Protein AF-A0A3L7WEG3-F1 (afdb_monomer_lite)

Foldseek 3Di:
DDPDDQDDPVRLQLVQQVVLLVLLVVQLVPPPDPVSVPDDRGDSNRRLVVLQVCLVDDHDPNLVSCQVVVVLCSDSLVSCLDPSNVVSDDQSSNQSSQVSNVHHRPDDVPVCPLVNLQVVQLVLLVVLQVCCCPVVVDHLPQLPVLCVPPGLLVSLVVCLVPVCSRPCLLVVCQVPVLVSQSLSSCLDPSNVVSDDPVSNVSSVVSRHD

Structure (mmCIF, N/CA/C/O backbone):
data_AF-A0A3L7WEG3-F1
#
_entry.id   AF-A0A3L7WEG3-F1
#
loop_
_atom_site.group_PDB
_atom_site.id
_atom_site.type_symbol
_atom_site.label_atom_id
_atom_site.label_alt_id
_atom_site.label_comp_id
_atom_site.label_asym_id
_atom_site.label_entity_id
_atom_site.label_seq_id
_atom_site.pdbx_PDB_ins_code
_atom_site.Cartn_x
_atom_site.Cartn_y
_atom_site.Cartn_z
_atom_site.occupancy
_atom_site.B_iso_or_equiv
_atom_site.auth_seq_id
_atom_site.auth_comp_id
_atom_site.auth_asym_id
_atom_site.auth_atom_id
_atom_site.pdbx_PDB_model_num
ATOM 1 N N . MET A 1 1 ? 34.552 -16.353 6.421 1.00 35.38 1 MET A N 1
ATOM 2 C CA . MET A 1 1 ? 33.231 -16.207 5.775 1.00 35.38 1 MET A CA 1
ATOM 3 C C . MET A 1 1 ? 32.858 -14.737 5.863 1.00 35.38 1 MET A C 1
ATOM 5 O O . MET A 1 1 ? 32.527 -14.263 6.939 1.00 35.38 1 MET A O 1
ATOM 9 N N . THR A 1 2 ? 33.097 -13.984 4.792 1.00 39.06 2 THR A N 1
ATOM 10 C CA . THR A 1 2 ? 32.951 -12.523 4.753 1.00 39.06 2 THR A CA 1
ATOM 11 C C . THR A 1 2 ? 31.476 -12.144 4.790 1.00 39.06 2 THR A C 1
ATOM 13 O O . THR A 1 2 ? 30.764 -12.297 3.802 1.00 39.06 2 THR A O 1
ATOM 16 N N . SER A 1 3 ? 31.030 -11.671 5.953 1.00 41.38 3 SER A N 1
ATOM 17 C CA . SER A 1 3 ? 29.768 -10.956 6.110 1.00 41.38 3 SER A CA 1
ATOM 18 C C . SER A 1 3 ? 29.895 -9.637 5.346 1.00 41.38 3 SER A C 1
ATOM 20 O O . SER A 1 3 ? 30.558 -8.710 5.810 1.00 41.38 3 SER A O 1
ATOM 22 N N . SER A 1 4 ? 29.375 -9.589 4.117 1.00 47.94 4 SER A N 1
ATOM 23 C CA . SER A 1 4 ? 29.332 -8.356 3.330 1.00 47.94 4 SER A CA 1
ATOM 24 C C . SER A 1 4 ? 28.349 -7.415 4.016 1.00 47.94 4 SER A C 1
ATOM 26 O O . SER A 1 4 ? 27.147 -7.679 4.030 1.00 47.94 4 SER A O 1
ATOM 28 N N . ALA A 1 5 ? 28.864 -6.340 4.614 1.00 59.44 5 ALA A N 1
ATOM 29 C CA . ALA A 1 5 ? 28.031 -5.244 5.085 1.00 59.44 5 ALA A CA 1
ATOM 30 C C . ALA A 1 5 ? 27.121 -4.764 3.934 1.00 59.44 5 ALA A C 1
ATOM 32 O O . ALA A 1 5 ? 27.549 -4.787 2.772 1.00 59.44 5 ALA A O 1
ATOM 33 N N . PRO A 1 6 ? 25.869 -4.364 4.214 1.00 67.12 6 PRO A N 1
ATOM 34 C CA . PRO A 1 6 ? 25.005 -3.804 3.186 1.00 67.12 6 PRO A CA 1
ATOM 35 C C . PRO A 1 6 ? 25.679 -2.564 2.585 1.00 67.12 6 PRO A C 1
ATOM 37 O O . PRO A 1 6 ? 26.071 -1.665 3.325 1.00 67.12 6 PRO A O 1
ATOM 40 N N . LEU A 1 7 ? 25.825 -2.544 1.255 1.00 77.12 7 LEU A N 1
ATOM 41 C CA . LEU A 1 7 ? 26.392 -1.409 0.520 1.00 77.12 7 LEU A CA 1
ATOM 42 C C . LEU A 1 7 ? 25.637 -0.122 0.871 1.00 77.12 7 LEU A C 1
ATOM 44 O O . LEU A 1 7 ? 24.408 -0.135 1.019 1.00 77.12 7 LEU A O 1
ATOM 48 N N . SER A 1 8 ? 26.367 0.986 0.979 1.00 88.12 8 SER A N 1
ATOM 49 C CA . SER A 1 8 ? 25.764 2.303 1.172 1.00 88.12 8 SER A CA 1
ATOM 50 C C . SER A 1 8 ? 24.909 2.704 -0.039 1.00 88.12 8 SER A C 1
ATOM 52 O O . SER A 1 8 ? 25.082 2.194 -1.149 1.00 88.12 8 SER A O 1
ATOM 54 N N . ILE A 1 9 ? 23.969 3.635 0.160 1.00 87.44 9 ILE A N 1
ATOM 55 C CA . ILE A 1 9 ? 23.113 4.148 -0.925 1.00 87.44 9 ILE A CA 1
ATOM 56 C C . ILE A 1 9 ? 23.946 4.815 -2.031 1.00 87.44 9 ILE A C 1
ATOM 58 O O . ILE A 1 9 ? 23.603 4.697 -3.207 1.00 87.44 9 ILE A O 1
ATOM 62 N N . GLU A 1 10 ? 25.053 5.466 -1.676 1.00 89.62 10 GLU A N 1
ATOM 63 C CA . GLU A 1 10 ? 25.971 6.106 -2.622 1.00 89.62 10 GLU A CA 1
ATOM 64 C C . GLU A 1 10 ? 26.700 5.070 -3.492 1.00 89.62 10 GLU A C 1
ATOM 66 O O . GLU A 1 10 ? 26.642 5.138 -4.721 1.00 89.62 10 GLU A O 1
ATOM 71 N N . GLU A 1 11 ? 27.281 4.035 -2.878 1.00 90.94 11 GLU A N 1
ATOM 72 C CA . GLU A 1 11 ? 27.927 2.931 -3.605 1.00 90.94 11 GLU A CA 1
ATOM 73 C C . GLU A 1 11 ? 26.932 2.173 -4.490 1.00 90.94 11 GLU A C 1
ATOM 75 O O . GLU A 1 11 ? 27.253 1.773 -5.613 1.00 90.94 11 GLU A O 1
ATOM 80 N N . LEU A 1 12 ? 25.703 1.985 -4.003 1.00 92.12 12 LEU A N 1
ATOM 81 C CA . LEU A 1 12 ? 24.634 1.344 -4.759 1.00 92.12 12 LEU A CA 1
ATOM 82 C C . LEU A 1 12 ? 24.213 2.185 -5.968 1.00 92.12 12 LEU A C 1
ATOM 84 O O . LEU A 1 12 ? 23.986 1.627 -7.042 1.00 92.12 12 LEU A O 1
ATOM 88 N N . THR A 1 13 ? 24.166 3.510 -5.813 1.00 93.75 13 THR A N 1
ATOM 89 C CA . THR A 1 13 ? 23.875 4.461 -6.895 1.00 93.75 13 THR A CA 1
ATOM 90 C C . THR A 1 13 ? 24.964 4.422 -7.962 1.00 93.75 13 THR A C 1
ATOM 92 O O . THR A 1 13 ? 24.656 4.209 -9.134 1.00 93.75 13 THR A O 1
ATOM 95 N N . ALA A 1 14 ? 26.238 4.514 -7.570 1.00 93.94 14 ALA A N 1
ATOM 96 C CA . ALA A 1 14 ? 27.360 4.408 -8.502 1.00 93.94 14 ALA A CA 1
ATOM 97 C C . ALA A 1 14 ? 27.350 3.062 -9.247 1.00 93.94 14 ALA A C 1
ATOM 99 O O . ALA A 1 14 ? 27.536 2.994 -10.465 1.00 93.94 14 ALA A O 1
ATOM 100 N N . ARG A 1 15 ? 27.060 1.966 -8.534 1.00 93.88 15 ARG A N 1
ATOM 101 C CA . ARG A 1 15 ? 26.932 0.631 -9.133 1.00 93.88 15 ARG A CA 1
ATOM 102 C C . ARG A 1 15 ? 25.755 0.537 -10.103 1.00 93.88 15 ARG A C 1
ATOM 104 O O . ARG A 1 15 ? 25.873 -0.156 -11.113 1.00 93.88 15 ARG A O 1
ATOM 111 N N . PHE A 1 16 ? 24.631 1.184 -9.805 1.00 95.69 16 PHE A N 1
ATOM 112 C CA . PHE A 1 16 ? 23.485 1.252 -10.709 1.00 95.69 16 PHE A CA 1
ATOM 113 C C . PHE A 1 16 ? 23.832 2.025 -11.984 1.00 95.69 16 PHE A C 1
ATOM 115 O O . PHE A 1 16 ? 23.616 1.507 -13.078 1.00 95.69 16 PHE A O 1
ATOM 122 N N . ASN A 1 17 ? 24.437 3.209 -11.853 1.00 95.25 17 ASN A N 1
ATOM 123 C CA . ASN A 1 17 ? 24.810 4.051 -12.991 1.00 95.25 17 ASN A CA 1
ATOM 124 C C . ASN A 1 17 ? 25.757 3.325 -13.948 1.00 95.25 17 ASN A C 1
ATOM 126 O O . ASN A 1 17 ? 25.486 3.244 -15.146 1.00 95.25 17 ASN A O 1
ATOM 130 N N . ASN A 1 18 ? 26.811 2.710 -13.404 1.00 94.50 18 ASN A N 1
ATOM 131 C CA . ASN A 1 18 ? 27.759 1.921 -14.188 1.00 94.50 18 ASN A CA 1
ATOM 132 C C . ASN A 1 18 ? 27.075 0.746 -14.893 1.00 94.50 18 ASN A C 1
ATOM 134 O O . ASN A 1 18 ? 27.338 0.481 -16.066 1.00 94.50 18 ASN A O 1
ATOM 138 N N . ARG A 1 19 ? 26.167 0.053 -14.196 1.00 95.25 19 ARG A N 1
ATOM 139 C CA . ARG A 1 19 ? 25.459 -1.090 -14.773 1.00 95.25 19 ARG A CA 1
ATOM 140 C C . ARG A 1 19 ? 24.513 -0.675 -15.897 1.00 95.25 19 ARG A C 1
ATOM 142 O O . ARG A 1 19 ? 24.442 -1.376 -16.904 1.00 95.25 19 ARG A O 1
ATOM 149 N N . LEU A 1 20 ? 23.810 0.446 -15.750 1.00 94.94 20 LEU A N 1
ATOM 150 C CA . LEU A 1 20 ? 22.927 0.959 -16.793 1.00 94.94 20 LEU A CA 1
ATOM 151 C C . LEU A 1 20 ? 23.722 1.413 -18.026 1.00 94.94 20 LEU A C 1
ATOM 153 O O . LEU A 1 20 ? 23.342 1.081 -19.149 1.00 94.94 20 LEU A O 1
ATOM 157 N N . ALA A 1 21 ? 24.852 2.098 -17.825 1.00 93.81 21 ALA A N 1
ATOM 158 C CA . ALA A 1 21 ? 25.751 2.497 -18.907 1.00 93.81 21 ALA A CA 1
ATOM 159 C C . ALA A 1 21 ? 26.277 1.280 -19.689 1.00 93.81 21 ALA A C 1
ATOM 161 O O . ALA A 1 21 ? 26.214 1.246 -20.920 1.00 93.81 21 ALA A O 1
ATOM 162 N N . GLU A 1 22 ? 26.726 0.242 -18.978 1.00 93.50 22 GLU A N 1
ATOM 163 C CA . GLU A 1 22 ? 27.164 -1.021 -19.578 1.00 93.50 22 GLU A CA 1
ATOM 164 C C . GLU A 1 22 ? 26.025 -1.702 -20.354 1.00 93.50 22 GLU A C 1
ATOM 166 O O . GLU A 1 22 ? 26.218 -2.180 -21.473 1.00 93.50 22 GLU A O 1
ATOM 171 N N . GLN A 1 23 ? 24.815 -1.716 -19.791 1.00 93.56 23 GLN A N 1
ATOM 172 C CA . GLN A 1 23 ? 23.643 -2.295 -20.439 1.00 93.56 23 GLN A CA 1
ATOM 173 C C . GLN A 1 23 ? 23.296 -1.568 -21.741 1.00 93.56 23 GLN A C 1
ATOM 175 O O . GLN A 1 23 ? 23.042 -2.231 -22.745 1.00 93.56 23 GLN A O 1
ATOM 180 N N . PHE A 1 24 ? 23.330 -0.234 -21.757 1.00 93.38 24 PHE A N 1
ATOM 181 C CA . PHE A 1 24 ? 23.097 0.559 -22.967 1.00 93.38 24 PHE A CA 1
ATOM 182 C C . PHE A 1 24 ? 24.177 0.302 -24.014 1.00 93.38 24 PHE A C 1
ATOM 184 O O . PHE A 1 24 ? 23.866 0.099 -25.188 1.00 93.38 24 PHE A O 1
ATOM 191 N N . GLN A 1 25 ? 25.441 0.230 -23.597 1.00 92.81 25 GLN A N 1
ATOM 192 C CA . GLN A 1 25 ? 26.536 -0.098 -24.503 1.00 92.81 25 GLN A CA 1
ATOM 193 C C . GLN A 1 25 ? 26.367 -1.495 -25.119 1.00 92.81 25 GLN A C 1
ATOM 195 O O . GLN A 1 25 ? 26.536 -1.664 -26.328 1.00 92.81 25 GLN A O 1
ATOM 200 N N . ASN A 1 26 ? 25.977 -2.486 -24.317 1.00 91.56 26 ASN A N 1
ATOM 201 C CA . ASN A 1 26 ? 25.693 -3.833 -24.802 1.00 91.56 26 ASN A CA 1
ATOM 202 C C . ASN A 1 26 ? 24.475 -3.850 -25.737 1.00 91.56 26 ASN A C 1
ATOM 204 O O . ASN A 1 26 ? 24.537 -4.461 -26.802 1.00 91.56 26 ASN A O 1
ATOM 208 N N . ALA A 1 27 ? 23.402 -3.132 -25.402 1.00 90.06 27 ALA A N 1
ATOM 209 C CA . ALA A 1 27 ? 22.217 -3.031 -26.248 1.00 90.06 27 ALA A CA 1
ATOM 210 C C . ALA A 1 27 ? 22.572 -2.482 -27.640 1.00 90.06 27 ALA A C 1
ATOM 212 O O . ALA A 1 27 ? 22.199 -3.071 -28.652 1.00 90.06 27 ALA A O 1
ATOM 213 N N . ARG A 1 28 ? 23.385 -1.420 -27.704 1.00 90.88 28 ARG A N 1
ATOM 214 C CA . ARG A 1 28 ? 23.868 -0.833 -28.967 1.00 90.88 28 ARG A CA 1
ATOM 215 C C . ARG A 1 28 ? 24.664 -1.822 -29.822 1.00 90.88 28 ARG A C 1
ATOM 217 O O . ARG A 1 28 ? 24.589 -1.762 -31.048 1.00 90.88 28 ARG A O 1
ATOM 224 N N . ASN A 1 29 ? 25.415 -2.719 -29.186 1.00 89.56 29 ASN A N 1
ATOM 225 C CA . ASN A 1 29 ? 26.264 -3.691 -29.872 1.00 89.56 29 ASN A CA 1
ATOM 226 C C . ASN A 1 29 ? 25.484 -4.920 -30.366 1.00 89.56 29 ASN A C 1
ATOM 228 O O . ASN A 1 29 ? 25.756 -5.419 -31.457 1.00 89.56 29 ASN A O 1
ATOM 232 N N . PHE A 1 30 ? 24.536 -5.415 -29.569 1.00 87.06 30 PHE A N 1
ATOM 233 C CA . PHE A 1 30 ? 23.917 -6.727 -29.785 1.00 87.06 30 PHE A CA 1
ATOM 234 C C . PHE A 1 30 ? 22.488 -6.669 -30.330 1.00 87.06 30 PHE A C 1
ATOM 236 O O . PHE A 1 30 ? 22.003 -7.666 -30.861 1.00 87.06 30 PHE A O 1
ATOM 243 N N . VAL A 1 31 ? 21.812 -5.522 -30.240 1.00 89.38 31 VAL A N 1
ATOM 244 C CA . VAL A 1 31 ? 20.421 -5.377 -30.682 1.00 89.38 31 VAL A CA 1
ATOM 245 C C . VAL A 1 31 ? 20.373 -4.725 -32.076 1.00 89.38 31 VAL A C 1
ATOM 247 O O . VAL A 1 31 ? 21.013 -3.695 -32.310 1.00 89.38 31 VAL A O 1
ATOM 250 N N . PRO A 1 32 ? 19.618 -5.288 -33.041 1.00 89.12 32 PRO A N 1
ATOM 251 C CA . PRO A 1 32 ? 19.621 -4.821 -34.430 1.00 89.12 32 PRO A CA 1
ATOM 252 C C . PRO A 1 32 ? 18.710 -3.608 -34.692 1.00 89.12 32 PRO A C 1
ATOM 254 O O . PRO A 1 32 ? 18.452 -3.281 -35.848 1.00 89.12 32 PRO A O 1
ATOM 257 N N . PHE A 1 33 ? 18.220 -2.929 -33.653 1.00 89.56 33 PHE A N 1
ATOM 258 C CA . PHE A 1 33 ? 17.283 -1.817 -33.787 1.00 89.56 33 PHE A CA 1
ATOM 259 C C . PHE A 1 33 ? 17.995 -0.460 -33.822 1.00 89.56 33 PHE A C 1
ATOM 261 O O . PHE A 1 33 ? 18.858 -0.174 -32.990 1.00 89.56 33 PHE A O 1
ATOM 268 N N . LEU A 1 34 ? 17.628 0.403 -34.776 1.00 84.38 34 LEU A N 1
ATOM 269 C CA . LEU A 1 34 ? 18.279 1.707 -34.958 1.00 84.38 34 LEU A CA 1
ATOM 270 C C . LEU A 1 34 ? 18.076 2.635 -33.758 1.00 84.38 34 LEU A C 1
ATOM 272 O O . LEU A 1 34 ? 19.022 3.309 -33.352 1.00 84.38 34 LEU A O 1
ATOM 276 N N . SER A 1 35 ? 16.881 2.649 -33.163 1.00 87.12 35 SER A N 1
ATOM 277 C CA . SER A 1 35 ? 16.623 3.492 -31.991 1.00 87.12 35 SER A CA 1
ATOM 278 C C . SER A 1 35 ? 17.468 3.057 -30.783 1.00 87.12 35 SER A C 1
ATOM 280 O O . SER A 1 35 ? 17.969 3.902 -30.046 1.00 87.12 35 SER A O 1
ATOM 282 N N . VAL A 1 36 ? 17.728 1.750 -30.646 1.00 87.81 36 VAL A N 1
ATOM 283 C CA . VAL A 1 36 ? 18.585 1.175 -29.599 1.00 87.81 36 VAL A CA 1
ATOM 284 C C . VAL A 1 36 ? 20.065 1.479 -29.854 1.00 87.81 36 VAL A C 1
ATOM 286 O O . VAL A 1 36 ? 20.803 1.794 -28.924 1.00 87.81 36 VAL A O 1
ATOM 289 N N . ARG A 1 37 ? 20.517 1.463 -31.113 1.00 88.62 37 ARG A N 1
ATOM 290 C CA . ARG A 1 37 ? 21.896 1.848 -31.482 1.00 88.62 37 ARG A CA 1
ATOM 291 C C . ARG A 1 37 ? 22.216 3.313 -31.185 1.00 88.62 37 ARG A C 1
ATOM 293 O O . ARG A 1 37 ? 23.374 3.639 -30.904 1.00 88.62 37 ARG A O 1
ATOM 300 N N . ASN A 1 38 ? 21.186 4.154 -31.208 1.00 89.00 38 ASN A N 1
ATOM 301 C CA . ASN A 1 38 ? 21.255 5.586 -30.934 1.00 89.00 38 ASN A CA 1
ATOM 302 C C . ASN A 1 38 ? 21.014 5.940 -29.457 1.00 89.00 38 ASN A C 1
ATOM 304 O O . ASN A 1 38 ? 20.851 7.119 -29.143 1.00 89.00 38 ASN A O 1
ATOM 308 N N . LEU A 1 39 ? 20.994 4.957 -28.548 1.00 89.69 39 LEU A N 1
ATOM 309 C CA . LEU A 1 39 ? 20.940 5.242 -27.116 1.00 89.69 39 LEU A CA 1
ATOM 310 C C . LEU A 1 39 ? 22.132 6.117 -26.686 1.00 89.69 39 LEU A C 1
ATOM 312 O O . LEU A 1 39 ? 23.248 5.925 -27.188 1.00 89.69 39 LEU A O 1
ATOM 316 N N . PRO A 1 40 ? 21.914 7.061 -25.753 1.00 89.00 40 PRO A N 1
ATOM 317 C CA . PRO A 1 40 ? 22.969 7.943 -25.280 1.00 89.00 40 PRO A CA 1
ATOM 318 C C . PRO A 1 40 ? 24.064 7.148 -24.563 1.00 89.00 40 PRO A C 1
ATOM 320 O O . PRO A 1 40 ? 23.795 6.158 -23.879 1.00 89.00 40 PRO A O 1
ATOM 323 N N . ALA A 1 41 ? 25.308 7.604 -24.700 1.00 89.88 41 ALA A N 1
ATOM 324 C CA . ALA A 1 41 ? 26.368 7.187 -23.793 1.00 89.88 41 ALA A CA 1
ATOM 325 C C . ALA A 1 41 ? 26.134 7.879 -22.448 1.00 89.88 41 ALA A C 1
ATOM 327 O O . ALA A 1 41 ? 25.908 9.086 -22.427 1.00 89.88 41 ALA A O 1
ATOM 328 N N . LEU A 1 42 ? 26.164 7.113 -21.360 1.00 91.06 42 LEU A N 1
ATOM 329 C CA . LEU A 1 42 ? 25.890 7.628 -20.022 1.00 91.06 42 LEU A CA 1
ATOM 330 C C . LEU A 1 42 ? 27.194 7.854 -19.264 1.00 91.06 42 LEU A C 1
ATOM 332 O O . LEU A 1 42 ? 28.057 6.973 -19.225 1.00 91.06 42 LEU A O 1
ATOM 336 N N . GLY A 1 43 ? 27.312 9.025 -18.649 1.00 87.12 43 GLY A N 1
ATOM 337 C CA . GLY A 1 43 ? 28.329 9.337 -17.656 1.00 87.12 43 GLY A CA 1
ATOM 338 C C . GLY A 1 43 ? 28.097 8.619 -16.316 1.00 87.12 43 GLY A C 1
ATOM 339 O O . GLY A 1 43 ? 27.045 8.009 -16.097 1.00 87.12 43 GLY A O 1
ATOM 340 N N . PRO A 1 44 ? 29.065 8.712 -15.386 1.00 83.38 44 PRO A N 1
ATOM 341 C CA . PRO A 1 44 ? 29.053 7.983 -14.112 1.00 83.38 44 PRO A CA 1
ATOM 342 C C . PRO A 1 44 ? 27.883 8.348 -13.186 1.00 83.38 44 PRO A C 1
ATOM 344 O O . PRO A 1 44 ? 27.515 7.540 -12.337 1.00 83.38 44 PRO A O 1
ATOM 347 N N . ASP A 1 45 ? 27.263 9.515 -13.380 1.00 89.69 45 ASP A N 1
ATOM 348 C CA . ASP A 1 45 ? 26.184 10.039 -12.528 1.00 89.69 45 ASP A CA 1
ATOM 349 C C . ASP A 1 45 ? 24.843 10.207 -13.260 1.00 89.69 45 ASP A C 1
ATOM 351 O O . ASP A 1 45 ? 23.854 10.656 -12.682 1.00 89.69 45 ASP A O 1
ATOM 355 N N . GLU A 1 46 ? 24.776 9.828 -14.537 1.00 91.12 46 GLU A N 1
ATOM 356 C CA . GLU A 1 46 ? 23.609 10.099 -15.389 1.00 91.12 46 GLU A CA 1
ATOM 357 C C . GLU A 1 46 ? 22.567 8.974 -15.361 1.00 91.12 46 GLU A C 1
ATOM 359 O O . GLU A 1 46 ? 21.407 9.184 -15.720 1.00 91.12 46 GLU A O 1
ATOM 364 N N . GLY A 1 47 ? 22.955 7.777 -14.909 1.00 92.56 47 GLY A N 1
ATOM 365 C CA . GLY A 1 47 ? 22.117 6.584 -14.996 1.00 92.56 47 GLY A CA 1
ATOM 366 C C . GLY A 1 47 ? 20.835 6.654 -14.160 1.00 92.56 47 GLY A C 1
ATOM 367 O O . GLY A 1 47 ? 19.740 6.451 -14.682 1.00 92.56 47 GLY A O 1
ATOM 368 N N . LEU A 1 48 ? 20.944 6.953 -12.866 1.00 92.69 48 LEU A N 1
ATOM 369 C CA . LEU A 1 48 ? 19.808 7.008 -11.946 1.00 92.69 48 LEU A CA 1
ATOM 370 C C . LEU A 1 48 ? 18.822 8.140 -12.297 1.00 92.69 48 LEU A C 1
ATOM 372 O O . LEU A 1 48 ? 17.625 7.850 -12.379 1.00 92.69 48 LEU A O 1
ATOM 376 N N . PRO A 1 49 ? 19.261 9.389 -12.567 1.00 94.00 49 PRO A N 1
ATOM 377 C CA . PRO A 1 49 ? 18.360 10.441 -13.041 1.00 94.00 49 PRO A CA 1
ATOM 378 C C . PRO A 1 49 ? 17.621 10.057 -14.328 1.00 94.00 49 PRO A C 1
ATOM 380 O O . PRO A 1 49 ? 16.403 10.238 -14.414 1.00 94.00 49 PRO A O 1
ATOM 383 N N . LEU A 1 50 ? 18.327 9.468 -15.301 1.00 93.19 50 LEU A N 1
ATOM 384 C CA . LEU A 1 50 ? 17.721 9.005 -16.548 1.00 93.19 50 LEU A CA 1
ATOM 385 C C . LEU A 1 50 ? 16.680 7.912 -16.300 1.00 93.19 50 LEU A C 1
ATOM 387 O O . LEU A 1 50 ? 15.604 7.941 -16.902 1.00 93.19 50 LEU A O 1
ATOM 391 N N . ALA A 1 51 ? 16.983 6.953 -15.425 1.00 93.38 51 ALA A N 1
ATOM 392 C CA . ALA A 1 51 ? 16.073 5.862 -15.115 1.00 93.38 51 ALA A CA 1
ATOM 393 C C . ALA A 1 51 ? 14.759 6.386 -14.527 1.00 93.38 51 ALA A C 1
ATOM 395 O O . ALA A 1 51 ? 13.688 6.044 -15.026 1.00 93.38 51 ALA A O 1
ATOM 396 N N . ARG A 1 52 ? 14.829 7.294 -13.546 1.00 93.31 52 ARG A N 1
ATOM 397 C CA . ARG A 1 52 ? 13.634 7.929 -12.966 1.00 93.31 52 ARG A CA 1
ATOM 398 C C . ARG A 1 52 ? 12.828 8.692 -14.009 1.00 93.31 52 ARG A C 1
ATOM 400 O O . ARG A 1 52 ? 11.621 8.493 -14.119 1.00 93.31 52 ARG A O 1
ATOM 407 N N . HIS A 1 53 ? 13.500 9.497 -14.833 1.00 90.94 53 HIS A N 1
ATOM 408 C CA . HIS A 1 53 ? 12.849 10.219 -15.926 1.00 90.94 53 HIS A CA 1
ATOM 409 C C . HIS A 1 53 ? 12.153 9.269 -16.920 1.00 90.94 53 HIS A C 1
ATOM 411 O O . HIS A 1 53 ? 11.053 9.551 -17.398 1.00 90.94 53 HIS A O 1
ATOM 417 N N . THR A 1 54 ? 12.768 8.122 -17.215 1.00 90.31 54 THR A N 1
ATOM 418 C CA . THR A 1 54 ? 12.211 7.103 -18.120 1.00 90.31 54 THR A CA 1
ATOM 419 C C . THR A 1 54 ? 10.939 6.474 -17.553 1.00 90.31 54 THR A C 1
ATOM 421 O O . THR A 1 54 ? 9.987 6.245 -18.298 1.00 90.31 54 THR A O 1
ATOM 424 N N . LEU A 1 55 ? 10.884 6.232 -16.242 1.00 89.38 55 LEU A N 1
ATOM 425 C CA . LEU A 1 55 ? 9.719 5.631 -15.588 1.00 89.38 55 LEU A CA 1
ATOM 426 C C . LEU A 1 55 ? 8.523 6.589 -15.525 1.00 89.38 55 LEU A C 1
ATOM 428 O O . LEU A 1 55 ? 7.395 6.152 -15.715 1.00 89.38 55 LEU A O 1
ATOM 432 N N . ILE A 1 56 ? 8.742 7.893 -15.350 1.00 86.50 56 ILE A N 1
ATOM 433 C CA . ILE A 1 56 ? 7.644 8.880 -15.339 1.00 86.50 56 ILE A CA 1
ATOM 434 C C . ILE A 1 56 ? 7.163 9.281 -16.744 1.00 86.50 56 ILE A C 1
ATOM 436 O O . ILE A 1 56 ? 6.048 9.773 -16.902 1.00 86.50 56 ILE A O 1
ATOM 440 N N . SER A 1 57 ? 7.995 9.082 -17.769 1.00 85.81 57 SER A N 1
ATOM 441 C CA . SER A 1 57 ? 7.694 9.450 -19.160 1.00 85.81 57 SER A CA 1
ATOM 442 C C . SER A 1 57 ? 7.029 8.307 -19.919 1.00 85.81 57 SER A C 1
ATOM 444 O O . SER A 1 57 ? 7.180 7.151 -19.543 1.00 85.81 57 SER A O 1
ATOM 446 N N . LEU A 1 58 ? 6.338 8.593 -21.027 1.00 82.94 58 LEU A N 1
ATOM 447 C CA . LEU A 1 58 ? 5.812 7.539 -21.905 1.00 82.94 58 LEU A CA 1
ATOM 448 C C . LEU A 1 58 ? 6.937 6.626 -22.438 1.00 82.94 58 LEU A C 1
ATOM 450 O O . LEU A 1 58 ? 8.052 7.109 -22.662 1.00 82.94 58 LEU A O 1
ATOM 454 N N . PRO A 1 59 ? 6.658 5.329 -22.686 1.00 85.56 59 PRO A N 1
ATOM 455 C CA . PRO A 1 59 ? 7.660 4.406 -23.204 1.00 85.56 59 PRO A CA 1
ATOM 456 C C . PRO A 1 59 ? 8.257 4.890 -24.527 1.00 85.56 59 PRO A C 1
ATOM 458 O O . PRO A 1 59 ? 7.534 5.176 -25.486 1.00 85.56 59 PRO A O 1
ATOM 461 N N . SER A 1 60 ? 9.586 4.959 -24.580 1.00 86.69 60 SER A N 1
ATOM 462 C CA . SER A 1 60 ? 10.315 5.399 -25.769 1.00 86.69 60 SER A CA 1
ATOM 463 C C . SER A 1 60 ? 10.193 4.391 -26.917 1.00 86.69 60 SER A C 1
ATOM 465 O O . SER A 1 60 ? 9.889 3.215 -26.711 1.00 86.69 60 SER A O 1
ATOM 467 N N . GLN A 1 61 ? 10.491 4.825 -28.143 1.00 88.75 61 GLN A N 1
ATOM 468 C CA . GLN A 1 61 ? 10.546 3.919 -29.294 1.00 88.75 61 GLN A CA 1
ATOM 469 C C . GLN A 1 61 ? 11.545 2.767 -29.071 1.00 88.75 61 GLN A C 1
ATOM 471 O O . GLN A 1 61 ? 11.233 1.620 -29.376 1.00 88.75 61 GLN A O 1
ATOM 476 N N . ALA A 1 62 ? 12.703 3.051 -28.464 1.00 88.56 62 ALA A N 1
ATOM 477 C CA . ALA A 1 62 ? 13.693 2.031 -28.121 1.00 88.56 62 ALA A CA 1
ATOM 478 C C . ALA A 1 62 ? 13.144 0.987 -27.148 1.00 88.56 62 ALA A C 1
ATOM 480 O O . ALA A 1 62 ? 13.401 -0.203 -27.319 1.00 88.56 62 ALA A O 1
ATOM 481 N N . PHE A 1 63 ? 12.341 1.407 -26.168 1.00 90.38 63 PHE A N 1
ATOM 482 C CA . PHE A 1 63 ? 11.646 0.471 -25.292 1.00 90.38 63 PHE A CA 1
ATOM 483 C C . PHE A 1 63 ? 10.671 -0.416 -26.075 1.00 90.38 63 PHE A C 1
ATOM 485 O O . PHE A 1 63 ? 10.705 -1.632 -25.920 1.00 90.38 63 PHE A O 1
ATOM 492 N N . GLN A 1 64 ? 9.832 0.165 -26.939 1.00 88.88 64 GLN A N 1
ATOM 493 C CA . GLN A 1 64 ? 8.837 -0.594 -27.709 1.00 88.88 64 GLN A CA 1
ATOM 494 C C . GLN A 1 64 ? 9.492 -1.622 -28.644 1.00 88.88 64 GLN A C 1
ATOM 496 O O . GLN A 1 64 ? 9.007 -2.746 -28.760 1.00 88.88 64 GLN A O 1
ATOM 501 N N . GLU A 1 65 ? 10.617 -1.267 -29.266 1.00 90.31 65 GLU A N 1
ATOM 502 C CA . GLU A 1 65 ? 11.390 -2.171 -30.124 1.00 90.31 65 GLU A CA 1
ATOM 503 C C . GLU A 1 65 ? 12.040 -3.306 -29.313 1.00 90.31 65 GLU A C 1
ATOM 505 O O . GLU A 1 65 ? 11.945 -4.471 -29.703 1.00 90.31 65 GLU A O 1
ATOM 510 N N . LEU A 1 66 ? 12.624 -3.009 -28.145 1.00 89.62 66 LEU A N 1
ATOM 511 C CA . LEU A 1 66 ? 13.142 -4.036 -27.230 1.00 89.62 66 LEU A CA 1
ATOM 512 C C . LEU A 1 66 ? 12.033 -4.956 -26.708 1.00 89.62 66 LEU A C 1
ATOM 514 O O . LEU A 1 66 ? 12.244 -6.164 -26.607 1.00 89.62 66 LEU A O 1
ATOM 518 N N . TRP A 1 67 ? 10.859 -4.400 -26.414 1.00 88.81 67 TRP A N 1
ATOM 519 C CA . TRP A 1 67 ? 9.677 -5.138 -25.979 1.00 88.81 67 TRP A CA 1
ATOM 520 C C . TRP A 1 67 ? 9.189 -6.104 -27.058 1.00 88.81 67 TRP A C 1
ATOM 522 O O . TRP A 1 67 ? 9.116 -7.310 -26.823 1.00 88.81 67 TRP A O 1
ATOM 532 N N . ALA A 1 68 ? 8.945 -5.600 -28.269 1.00 86.19 68 ALA A N 1
ATOM 533 C CA . ALA A 1 68 ? 8.521 -6.415 -29.405 1.00 86.19 68 ALA A CA 1
ATOM 534 C C . ALA A 1 68 ? 9.572 -7.469 -29.801 1.00 86.19 68 ALA A C 1
ATOM 536 O O . ALA A 1 68 ? 9.219 -8.560 -30.244 1.00 86.19 68 ALA A O 1
ATOM 537 N N . GLY A 1 69 ? 10.859 -7.160 -29.617 1.00 85.50 69 GLY A N 1
ATOM 538 C CA . GLY A 1 69 ? 11.976 -8.066 -29.882 1.00 85.50 69 GLY A CA 1
ATOM 539 C C . GLY A 1 69 ? 12.283 -9.071 -28.767 1.00 85.50 69 GLY A C 1
ATOM 540 O O . GLY A 1 69 ? 13.249 -9.819 -28.902 1.00 85.50 69 GLY A O 1
ATOM 541 N N . GLY A 1 70 ? 11.530 -9.079 -27.658 1.00 85.38 70 GLY A N 1
ATOM 542 C CA . GLY A 1 70 ? 11.777 -9.967 -26.512 1.00 85.38 70 GLY A CA 1
ATOM 543 C C . GLY A 1 70 ? 13.086 -9.684 -25.760 1.00 85.38 70 GLY A C 1
ATOM 544 O O . GLY A 1 70 ? 13.552 -10.506 -24.975 1.00 85.38 70 GLY A O 1
ATOM 545 N N . ALA A 1 71 ? 13.691 -8.518 -25.981 1.00 88.94 71 ALA A N 1
ATOM 546 C CA . ALA A 1 71 ? 15.007 -8.127 -25.485 1.00 88.94 71 ALA A CA 1
ATOM 547 C C . ALA A 1 71 ? 14.909 -7.279 -24.199 1.00 88.94 71 ALA A C 1
ATOM 549 O O . ALA A 1 71 ? 15.651 -6.313 -24.003 1.00 88.94 71 ALA A O 1
ATOM 550 N N . LEU A 1 72 ? 13.978 -7.638 -23.308 1.00 89.31 72 LEU A N 1
ATOM 551 C CA . LEU A 1 72 ? 13.627 -6.853 -22.118 1.00 89.31 72 LEU A CA 1
ATOM 552 C C . LEU A 1 72 ? 14.785 -6.650 -21.148 1.00 89.31 72 LEU A C 1
ATOM 554 O O . LEU A 1 72 ? 14.828 -5.624 -20.476 1.00 89.31 72 LEU A O 1
ATOM 558 N N . SER A 1 73 ? 15.757 -7.563 -21.121 1.00 89.38 73 SER A N 1
ATOM 559 C CA . SER A 1 73 ? 16.958 -7.450 -20.286 1.00 89.38 73 SER A CA 1
ATOM 560 C C . SER A 1 73 ? 17.811 -6.212 -20.582 1.00 89.38 73 SER A C 1
ATOM 562 O O . SER A 1 73 ? 18.689 -5.882 -19.793 1.00 89.38 73 SER A O 1
ATOM 564 N N . PHE A 1 74 ? 17.581 -5.531 -21.710 1.00 91.12 74 PHE A N 1
ATOM 565 C CA . PHE A 1 74 ? 18.252 -4.278 -22.060 1.00 91.12 74 PHE A CA 1
ATOM 566 C C . PHE A 1 74 ? 17.456 -3.020 -21.690 1.00 91.12 74 PHE A C 1
ATOM 568 O O . PHE A 1 74 ? 17.967 -1.911 -21.854 1.00 91.12 74 PHE A O 1
ATOM 575 N N . THR A 1 75 ? 16.243 -3.160 -21.156 1.00 92.62 75 THR A N 1
ATOM 576 C CA . THR A 1 75 ? 15.401 -2.027 -20.745 1.00 92.62 75 THR A CA 1
ATOM 577 C C . THR A 1 75 ? 15.790 -1.487 -19.370 1.00 92.62 75 THR A C 1
ATOM 579 O O . THR A 1 75 ? 16.312 -2.211 -18.514 1.00 92.62 75 THR A O 1
ATOM 582 N N . VAL A 1 76 ? 15.519 -0.198 -19.149 1.00 93.12 76 VAL A N 1
ATOM 583 C CA . VAL A 1 76 ? 15.662 0.434 -17.828 1.00 93.12 76 VAL A CA 1
ATOM 584 C C . VAL A 1 76 ? 14.755 -0.279 -16.831 1.00 93.12 76 VAL A C 1
ATOM 586 O O . VAL A 1 76 ? 15.185 -0.626 -15.735 1.00 93.12 76 VAL A O 1
ATOM 589 N N . GLU A 1 77 ? 13.520 -0.546 -17.245 1.00 93.62 77 GLU A N 1
ATOM 590 C CA . GLU A 1 77 ? 12.487 -1.190 -16.454 1.00 93.62 77 GLU A CA 1
ATOM 591 C C . GLU A 1 77 ? 12.972 -2.528 -15.884 1.00 93.62 77 GLU A C 1
ATOM 593 O O . GLU A 1 77 ? 12.903 -2.739 -14.675 1.00 93.62 77 GLU A O 1
ATOM 598 N N . TRP A 1 78 ? 13.569 -3.396 -16.706 1.00 93.38 78 TRP A N 1
ATOM 599 C CA . TRP A 1 78 ? 14.124 -4.664 -16.224 1.00 93.38 78 TRP A CA 1
ATOM 600 C C . TRP A 1 78 ? 15.229 -4.471 -15.183 1.00 93.38 78 TRP A C 1
ATOM 602 O O . TRP A 1 78 ? 15.232 -5.156 -14.153 1.00 93.38 78 TRP A O 1
ATOM 612 N N . LEU A 1 79 ? 16.142 -3.524 -15.410 1.00 93.50 79 LEU A N 1
ATOM 613 C CA . LEU A 1 79 ? 17.258 -3.278 -14.499 1.00 93.50 79 LEU A CA 1
ATOM 614 C C . LEU A 1 79 ? 16.783 -2.749 -13.138 1.00 93.50 79 LEU A C 1
ATOM 616 O O . LEU A 1 79 ? 17.298 -3.154 -12.096 1.00 93.50 79 LEU A O 1
ATOM 620 N N . VAL A 1 80 ? 15.771 -1.885 -13.142 1.00 93.31 80 VAL A N 1
ATOM 621 C CA . VAL A 1 80 ? 15.174 -1.296 -11.937 1.00 93.31 80 VAL A CA 1
ATOM 622 C C . VAL A 1 80 ? 14.475 -2.350 -11.066 1.00 93.31 80 VAL A C 1
ATOM 624 O O . VAL A 1 80 ? 14.491 -2.248 -9.840 1.00 93.31 80 VAL A O 1
ATOM 627 N N . THR A 1 81 ? 13.923 -3.412 -11.665 1.00 91.25 81 THR A N 1
ATOM 628 C CA . THR A 1 81 ? 13.258 -4.488 -10.902 1.00 91.25 81 THR A CA 1
ATOM 629 C C . THR A 1 81 ? 14.200 -5.438 -10.159 1.00 91.25 81 THR A C 1
ATOM 631 O O . THR A 1 81 ? 13.732 -6.197 -9.298 1.00 91.25 81 THR A O 1
ATOM 634 N N . GLN A 1 82 ? 15.505 -5.402 -10.453 1.00 91.81 82 GLN A N 1
ATOM 635 C CA . GLN A 1 82 ? 16.487 -6.284 -9.823 1.00 91.81 82 GLN A CA 1
ATOM 636 C C . GLN A 1 82 ? 16.594 -5.986 -8.323 1.00 91.81 82 GLN A C 1
ATOM 638 O O . GLN A 1 82 ? 16.770 -4.834 -7.925 1.00 91.81 82 GLN A O 1
ATOM 643 N N . ASP A 1 83 ? 16.543 -7.027 -7.486 1.00 85.88 83 ASP A N 1
ATOM 644 C CA . ASP A 1 83 ? 16.459 -6.906 -6.019 1.00 85.88 83 ASP A CA 1
ATOM 645 C C . ASP A 1 83 ? 17.533 -5.994 -5.418 1.00 85.88 83 ASP A C 1
ATOM 647 O O . ASP A 1 83 ? 17.252 -5.192 -4.528 1.00 85.88 83 ASP A O 1
ATOM 651 N N . GLN A 1 84 ? 18.753 -6.058 -5.956 1.00 88.94 84 GLN A N 1
ATOM 652 C CA . GLN A 1 84 ? 19.874 -5.240 -5.501 1.00 88.94 84 GLN A CA 1
ATOM 653 C C . GLN A 1 84 ? 19.671 -3.732 -5.715 1.00 88.94 84 GLN A C 1
ATOM 655 O O . GLN A 1 84 ? 20.280 -2.947 -4.999 1.00 88.94 84 GLN A O 1
ATOM 660 N N . TYR A 1 85 ? 18.825 -3.313 -6.659 1.00 92.00 85 TYR A N 1
ATOM 661 C CA . TYR A 1 85 ? 18.601 -1.901 -6.991 1.00 92.00 85 TYR A CA 1
ATOM 662 C C . TYR A 1 85 ? 17.257 -1.360 -6.511 1.00 92.00 85 TYR A C 1
ATOM 664 O O . TYR A 1 85 ? 17.083 -0.143 -6.493 1.00 92.00 85 TYR A O 1
ATOM 672 N N . ARG A 1 86 ? 16.334 -2.217 -6.053 1.00 87.56 86 ARG A N 1
ATOM 673 C CA . ARG A 1 86 ? 14.984 -1.802 -5.628 1.00 87.56 86 ARG A CA 1
ATOM 674 C C . ARG A 1 86 ? 14.982 -0.655 -4.621 1.00 87.56 86 ARG A C 1
ATOM 676 O O . ARG A 1 86 ? 14.125 0.211 -4.684 1.00 87.56 86 ARG A O 1
ATOM 683 N N . ARG A 1 87 ? 15.969 -0.617 -3.722 1.00 88.88 87 ARG A N 1
ATOM 684 C CA . ARG A 1 87 ? 16.088 0.412 -2.673 1.00 88.88 87 ARG A CA 1
ATOM 685 C C . ARG A 1 87 ? 16.421 1.818 -3.200 1.00 88.88 87 ARG A C 1
ATOM 687 O O . ARG A 1 87 ? 16.353 2.761 -2.421 1.00 88.88 87 ARG A O 1
ATOM 694 N N . LEU A 1 88 ? 16.796 1.964 -4.475 1.00 90.94 88 LEU A N 1
ATOM 695 C CA . LEU A 1 88 ? 17.066 3.261 -5.115 1.00 90.94 88 LEU A CA 1
ATOM 696 C C . LEU A 1 88 ? 15.801 3.944 -5.667 1.00 90.94 88 LEU A C 1
ATOM 698 O O . LEU A 1 88 ? 15.848 5.129 -6.019 1.00 90.94 88 LEU A O 1
ATOM 702 N N . PHE A 1 89 ? 14.691 3.209 -5.748 1.00 92.00 89 PHE A N 1
ATOM 703 C CA . PHE A 1 89 ? 13.451 3.631 -6.393 1.00 92.00 89 PHE A CA 1
ATOM 704 C C . PHE A 1 89 ? 12.283 3.592 -5.414 1.00 92.00 89 PHE A C 1
ATOM 706 O O . PHE A 1 89 ? 12.267 2.833 -4.443 1.00 92.00 89 PHE A O 1
ATOM 713 N N . THR A 1 90 ? 11.294 4.433 -5.678 1.00 87.25 90 THR A N 1
ATOM 714 C CA . THR A 1 90 ? 10.021 4.429 -4.959 1.00 87.25 90 THR A CA 1
ATOM 715 C C . THR A 1 90 ? 9.159 3.236 -5.389 1.00 87.25 90 THR A C 1
ATOM 717 O O . THR A 1 90 ? 9.314 2.740 -6.507 1.00 87.25 90 THR A O 1
ATOM 720 N N . PRO A 1 91 ? 8.208 2.779 -4.552 1.00 84.94 91 PRO A N 1
ATOM 721 C CA . PRO A 1 91 ? 7.283 1.713 -4.939 1.00 84.94 91 PRO A CA 1
ATOM 722 C C . PRO A 1 91 ? 6.531 2.009 -6.246 1.00 84.94 91 PRO A C 1
ATOM 724 O O . PRO A 1 91 ? 6.476 1.151 -7.117 1.00 84.94 91 PRO A O 1
ATOM 727 N N . ALA A 1 92 ? 6.069 3.250 -6.438 1.00 82.62 92 ALA A N 1
ATOM 728 C CA . ALA A 1 92 ? 5.380 3.670 -7.660 1.00 82.62 92 ALA A CA 1
ATOM 729 C C . ALA A 1 92 ? 6.262 3.554 -8.919 1.00 82.62 92 ALA A C 1
ATOM 731 O O . ALA A 1 92 ? 5.807 3.092 -9.963 1.00 82.62 92 ALA A O 1
ATOM 732 N N . GLU A 1 93 ? 7.542 3.930 -8.829 1.00 88.19 93 GLU A N 1
ATOM 733 C CA . GLU A 1 93 ? 8.504 3.754 -9.927 1.00 88.19 93 GLU A CA 1
ATOM 734 C C . GLU A 1 93 ? 8.728 2.268 -10.250 1.00 88.19 93 GLU A C 1
ATOM 736 O O . GLU A 1 93 ? 8.774 1.887 -11.423 1.00 88.19 93 GLU A O 1
ATOM 741 N N . LEU A 1 94 ? 8.832 1.417 -9.222 1.00 90.25 94 LEU A N 1
ATOM 742 C CA . LEU A 1 94 ? 8.980 -0.026 -9.404 1.00 90.25 94 LEU A CA 1
ATOM 743 C C . LEU A 1 94 ? 7.729 -0.660 -10.028 1.00 90.25 94 LEU A C 1
ATOM 745 O O . LEU A 1 94 ? 7.863 -1.548 -10.869 1.00 90.25 94 LEU A O 1
ATOM 749 N N . ASP A 1 95 ? 6.536 -0.203 -9.657 1.00 88.62 95 ASP A N 1
ATOM 750 C CA . ASP A 1 95 ? 5.276 -0.676 -10.234 1.00 88.62 95 ASP A CA 1
ATOM 751 C C . ASP A 1 95 ? 5.175 -0.333 -11.712 1.00 88.62 95 ASP A C 1
ATOM 753 O O . ASP A 1 95 ? 4.894 -1.214 -12.526 1.00 88.62 95 ASP A O 1
ATOM 757 N N . ILE A 1 96 ? 5.500 0.908 -12.085 1.00 88.88 96 ILE A N 1
ATOM 758 C CA . ILE A 1 96 ? 5.538 1.309 -13.493 1.00 88.88 96 ILE A CA 1
ATOM 759 C C . ILE A 1 96 ? 6.513 0.423 -14.273 1.00 88.88 96 ILE A C 1
ATOM 761 O O . ILE A 1 96 ? 6.159 -0.083 -15.340 1.00 88.88 96 ILE A O 1
ATOM 765 N N . ALA A 1 97 ? 7.721 0.205 -13.740 1.00 91.12 97 ALA A N 1
ATOM 766 C CA . ALA A 1 97 ? 8.720 -0.644 -14.379 1.00 91.12 97 ALA A CA 1
ATOM 767 C C . ALA A 1 97 ? 8.183 -2.062 -14.612 1.00 91.12 97 ALA A C 1
ATOM 769 O O . ALA A 1 97 ? 8.288 -2.592 -15.716 1.00 91.12 97 ALA A O 1
ATOM 770 N N . ARG A 1 98 ? 7.565 -2.657 -13.590 1.00 91.06 98 ARG A N 1
ATOM 771 C CA . ARG A 1 98 ? 7.042 -4.028 -13.624 1.00 91.06 98 ARG A CA 1
ATOM 772 C C . ARG A 1 98 ? 5.894 -4.196 -14.590 1.00 91.06 98 ARG A C 1
ATOM 774 O O . ARG A 1 98 ? 5.973 -5.076 -15.443 1.00 91.06 98 ARG A O 1
ATOM 781 N N . VAL A 1 99 ? 4.899 -3.318 -14.509 1.00 88.06 99 VAL A N 1
ATOM 782 C CA . VAL A 1 99 ? 3.742 -3.325 -15.408 1.00 88.06 99 VAL A CA 1
ATOM 783 C C . VAL A 1 99 ? 4.207 -3.217 -16.857 1.00 88.06 99 VAL A C 1
ATOM 785 O O . VAL A 1 99 ? 3.759 -3.981 -17.710 1.00 88.06 99 VAL A O 1
ATOM 788 N N . ARG A 1 100 ? 5.170 -2.330 -17.136 1.00 89.50 100 ARG A N 1
ATOM 789 C CA . ARG A 1 100 ? 5.751 -2.185 -18.476 1.00 89.50 100 ARG A CA 1
ATOM 790 C C . ARG A 1 100 ? 6.436 -3.441 -18.968 1.00 89.50 100 ARG A C 1
ATOM 792 O O . ARG A 1 100 ? 6.347 -3.708 -20.159 1.00 89.50 100 ARG A O 1
ATOM 799 N N . ILE A 1 101 ? 7.105 -4.191 -18.088 1.00 90.31 101 ILE A N 1
ATOM 800 C CA . ILE A 1 101 ? 7.759 -5.441 -18.480 1.00 90.31 101 ILE A CA 1
ATOM 801 C C . ILE A 1 101 ? 6.849 -6.683 -18.389 1.00 90.31 101 ILE A C 1
ATOM 803 O O . ILE A 1 101 ? 7.336 -7.808 -18.510 1.00 90.31 101 ILE A O 1
ATOM 807 N N . GLY A 1 102 ? 5.539 -6.501 -18.184 1.00 84.56 102 GLY A N 1
ATOM 808 C CA . GLY A 1 102 ? 4.561 -7.590 -18.086 1.00 84.56 102 GLY A CA 1
ATOM 809 C C . GLY A 1 102 ? 4.617 -8.374 -16.773 1.00 84.56 102 GLY A C 1
ATOM 810 O O . GLY A 1 102 ? 4.139 -9.504 -16.716 1.00 84.56 102 GLY A O 1
ATOM 811 N N . LEU A 1 103 ? 5.221 -7.805 -15.728 1.00 83.19 103 LEU A N 1
ATOM 812 C CA . LEU A 1 103 ? 5.172 -8.337 -14.371 1.00 83.19 103 LEU A CA 1
ATOM 813 C C . LEU A 1 103 ? 4.034 -7.682 -13.584 1.00 83.19 103 LEU A C 1
ATOM 815 O O . LEU A 1 103 ? 3.776 -6.488 -13.724 1.00 83.19 103 LEU A O 1
ATOM 819 N N . GLU A 1 104 ? 3.428 -8.452 -12.681 1.00 73.38 104 GLU A N 1
ATOM 820 C CA . GLU A 1 104 ? 2.478 -7.926 -11.694 1.00 73.38 104 GLU A CA 1
ATOM 821 C C . GLU A 1 104 ? 3.130 -6.808 -10.867 1.00 73.38 104 GLU A C 1
ATOM 823 O O . GLU A 1 104 ? 4.299 -6.967 -10.498 1.00 73.38 104 GLU A O 1
ATOM 828 N N . PRO A 1 105 ? 2.433 -5.708 -10.537 1.00 70.94 105 PRO A N 1
ATOM 829 C CA . PRO A 1 105 ? 2.985 -4.651 -9.690 1.00 70.94 105 PRO A CA 1
ATOM 830 C C . PRO A 1 105 ? 3.511 -5.223 -8.360 1.00 70.94 105 PRO A C 1
ATOM 832 O O . PRO A 1 105 ? 2.974 -6.197 -7.823 1.00 70.94 105 PRO A O 1
ATOM 835 N N . LEU A 1 106 ? 4.606 -4.655 -7.840 1.00 61.88 106 LEU A N 1
ATOM 836 C CA . LEU A 1 106 ? 5.041 -4.89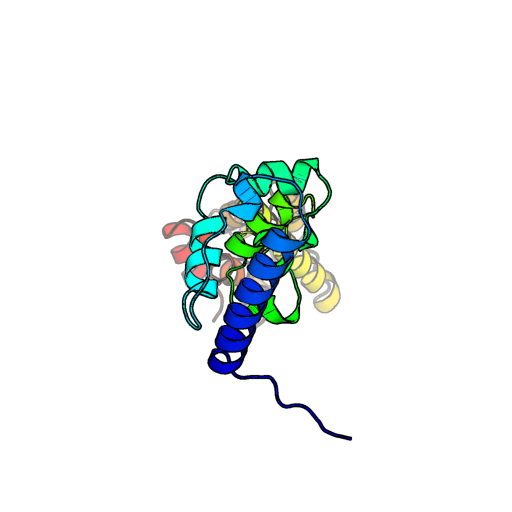9 -6.463 1.00 61.88 106 LEU A CA 1
ATOM 837 C C . LEU A 1 106 ? 4.035 -4.169 -5.5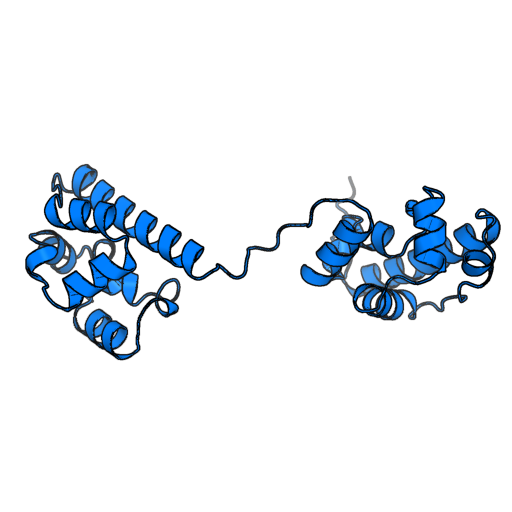91 1.00 61.88 106 LEU A C 1
ATOM 839 O O . LEU A 1 106 ? 4.333 -3.059 -5.181 1.00 61.88 106 LEU A O 1
ATOM 843 N N . GLN A 1 107 ? 2.867 -4.772 -5.350 1.00 54.34 107 GLN A N 1
ATOM 844 C CA . GLN A 1 107 ? 1.835 -4.241 -4.461 1.00 54.34 107 GLN A CA 1
ATOM 845 C C . GLN A 1 107 ? 2.481 -3.458 -3.307 1.00 54.34 107 GLN A C 1
ATOM 847 O O . GLN A 1 107 ? 2.976 -4.043 -2.338 1.00 54.34 107 GLN A O 1
ATOM 852 N N . ALA A 1 108 ? 2.536 -2.128 -3.439 1.00 49.72 108 ALA A N 1
ATOM 853 C CA . ALA A 1 108 ? 2.776 -1.253 -2.311 1.00 49.72 108 ALA A CA 1
ATOM 854 C C . ALA A 1 108 ? 1.635 -1.540 -1.324 1.00 49.72 108 ALA A C 1
ATOM 856 O O . ALA A 1 108 ? 0.560 -1.956 -1.776 1.00 49.72 108 ALA A O 1
ATOM 857 N N . PRO A 1 109 ? 1.810 -1.364 0.003 1.00 46.69 109 PRO A N 1
ATOM 858 C CA . PRO A 1 109 ? 0.636 -1.344 0.862 1.00 46.69 109 PRO A CA 1
ATOM 859 C C . PRO A 1 109 ? -0.278 -0.301 0.233 1.00 46.69 109 PRO A C 1
ATOM 861 O O . PRO A 1 109 ? 0.147 0.845 0.068 1.00 46.69 109 PRO A O 1
ATOM 864 N N . ALA A 1 110 ? -1.442 -0.743 -0.251 1.00 47.56 110 ALA A N 1
ATOM 865 C CA . ALA A 1 110 ? -2.404 0.138 -0.873 1.00 47.56 110 ALA A CA 1
ATOM 866 C C . ALA A 1 110 ? -2.504 1.369 0.030 1.00 47.56 110 ALA A C 1
ATOM 868 O O . ALA A 1 110 ? -2.513 1.219 1.262 1.00 47.56 110 ALA A O 1
ATOM 869 N N . GLU A 1 111 ? -2.546 2.575 -0.546 1.00 49.12 111 GLU A N 1
ATOM 870 C CA . GLU A 1 111 ? -3.300 3.640 0.113 1.00 49.12 111 GLU A CA 1
ATOM 871 C C . GLU A 1 111 ? -4.561 2.943 0.591 1.00 49.12 111 GLU A C 1
ATOM 873 O O . GLU A 1 111 ? -5.285 2.428 -0.261 1.00 49.12 111 GLU A O 1
ATOM 878 N N . THR A 1 112 ? -4.688 2.719 1.907 1.00 57.47 112 THR A N 1
ATOM 879 C CA . THR A 1 112 ? -5.711 1.810 2.412 1.00 57.47 112 THR A CA 1
ATOM 880 C C . THR A 1 112 ? -6.988 2.452 1.942 1.00 57.47 112 THR A C 1
ATOM 882 O O . THR A 1 112 ? -7.335 3.541 2.402 1.00 57.47 112 THR A O 1
ATOM 885 N N . THR A 1 113 ? -7.607 1.861 0.922 1.00 77.06 113 THR A N 1
ATOM 886 C CA . THR A 1 113 ? -8.752 2.505 0.308 1.00 77.06 113 THR A CA 1
ATOM 887 C C . THR A 1 113 ? -9.765 2.627 1.426 1.00 77.06 113 THR A C 1
ATOM 889 O O . THR A 1 113 ? -9.804 1.780 2.323 1.00 77.06 113 THR A O 1
ATOM 892 N N . ARG A 1 114 ? -10.565 3.693 1.432 1.00 79.94 114 ARG A N 1
ATOM 893 C CA . ARG A 1 114 ? -11.510 3.905 2.530 1.00 79.94 114 ARG A CA 1
ATOM 894 C C . ARG A 1 114 ? -12.298 2.622 2.845 1.00 79.94 114 ARG A C 1
ATOM 896 O O . ARG A 1 114 ? -12.391 2.250 4.004 1.00 79.94 114 ARG A O 1
ATOM 903 N N . GLY A 1 115 ? -12.717 1.870 1.822 1.00 82.62 115 GLY A N 1
ATOM 904 C CA . GLY A 1 115 ? -13.363 0.561 1.982 1.00 82.62 115 GLY A CA 1
ATOM 905 C C . GLY A 1 115 ? -12.504 -0.526 2.653 1.00 82.62 115 GLY A C 1
ATOM 906 O O . GLY A 1 115 ? -13.010 -1.276 3.484 1.00 82.62 115 GLY A O 1
ATOM 907 N N . GLU A 1 116 ? -11.206 -0.615 2.363 1.00 81.12 116 GLU A N 1
ATOM 908 C CA . GLU A 1 116 ? -10.288 -1.529 3.064 1.00 81.12 116 GLU A CA 1
ATOM 909 C C . GLU A 1 116 ? -10.059 -1.110 4.519 1.00 81.12 116 GLU A C 1
ATOM 911 O O . GLU A 1 116 ? -9.944 -1.970 5.398 1.00 81.12 116 GLU A O 1
ATOM 916 N N . LEU A 1 117 ? -10.025 0.197 4.799 1.00 86.50 117 LEU A N 1
ATOM 917 C CA . LEU A 1 117 ? -9.890 0.696 6.164 1.00 86.50 117 LEU A CA 1
ATOM 918 C C . LEU A 1 117 ? -11.165 0.416 6.964 1.00 86.50 117 LEU A C 1
ATOM 920 O O . LEU A 1 117 ? -11.084 -0.052 8.098 1.00 86.50 117 LEU A O 1
ATOM 924 N N . GLU A 1 118 ? -12.334 0.607 6.352 1.00 89.62 118 GLU A N 1
ATOM 925 C CA . GLU A 1 118 ? -13.637 0.242 6.914 1.00 89.62 118 GLU A CA 1
ATOM 926 C C . GLU A 1 118 ? -13.733 -1.268 7.184 1.00 89.62 118 GLU A C 1
ATOM 928 O O . GLU A 1 118 ? -14.185 -1.684 8.257 1.00 89.62 118 GLU A O 1
ATOM 933 N N . ALA A 1 119 ? -13.238 -2.107 6.269 1.00 87.44 119 ALA A N 1
ATOM 934 C CA . ALA A 1 119 ? -13.189 -3.556 6.456 1.00 87.44 119 ALA A CA 1
ATOM 935 C C . ALA A 1 119 ? -12.251 -3.956 7.609 1.00 87.44 119 ALA A C 1
ATOM 937 O O . ALA A 1 119 ? -12.625 -4.757 8.471 1.00 87.44 119 ALA A O 1
ATOM 938 N N . ARG A 1 120 ? -11.052 -3.362 7.683 1.00 87.31 120 ARG A N 1
ATOM 939 C CA . ARG A 1 120 ? -10.104 -3.572 8.794 1.00 87.31 120 ARG A CA 1
ATOM 940 C C . ARG A 1 120 ? -10.681 -3.115 10.125 1.00 87.31 120 ARG A C 1
ATOM 942 O O . ARG A 1 120 ? -10.524 -3.82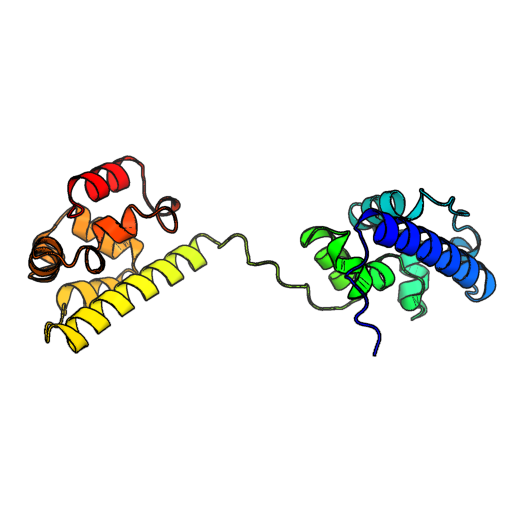1 11.124 1.00 87.31 120 ARG A O 1
ATOM 949 N N . PHE A 1 121 ? -11.367 -1.977 10.134 1.00 91.31 121 PHE A N 1
ATOM 950 C CA . PHE A 1 121 ? -12.035 -1.451 11.313 1.00 91.31 121 PHE A CA 1
ATOM 951 C C . PHE A 1 121 ? -13.132 -2.405 11.794 1.00 91.31 121 PHE A C 1
ATOM 953 O O . PHE A 1 121 ? -13.118 -2.811 12.957 1.00 91.31 121 PHE A O 1
ATOM 960 N N . THR A 1 122 ? -13.996 -2.863 10.884 1.00 92.69 122 THR A N 1
ATOM 961 C CA . THR A 1 122 ? -15.042 -3.863 11.161 1.00 92.69 122 THR A CA 1
ATOM 962 C C . THR A 1 122 ? -14.445 -5.146 11.736 1.00 92.69 122 THR A C 1
ATOM 964 O O . THR A 1 122 ? -14.867 -5.608 12.795 1.00 92.69 122 THR A O 1
ATOM 967 N N . ALA A 1 123 ? -13.391 -5.680 11.112 1.00 91.38 123 ALA A N 1
ATOM 968 C CA . ALA A 1 123 ? -12.686 -6.857 11.615 1.00 91.38 123 ALA A CA 1
ATOM 969 C C . ALA A 1 123 ? -12.079 -6.623 13.011 1.00 91.38 123 ALA A C 1
ATOM 971 O O . ALA A 1 123 ? -12.034 -7.537 13.833 1.00 91.38 123 ALA A O 1
ATOM 972 N N . SER A 1 124 ? -11.622 -5.402 13.304 1.00 91.75 124 SER A N 1
ATOM 973 C CA . SER A 1 124 ? -11.094 -5.043 14.623 1.00 91.75 124 SER A CA 1
ATOM 974 C C . SER A 1 124 ? -12.171 -5.030 15.718 1.00 91.75 124 SER A C 1
ATOM 976 O O . SER A 1 124 ? -11.868 -5.398 16.854 1.00 91.75 124 SER A O 1
ATOM 978 N N . LEU A 1 125 ? -13.409 -4.652 15.379 1.00 92.12 125 LEU A N 1
ATOM 979 C CA . LEU A 1 125 ? -14.566 -4.664 16.283 1.00 92.12 125 LEU A CA 1
ATOM 980 C C . LEU A 1 125 ? -15.126 -6.077 16.468 1.00 92.12 125 LEU A C 1
ATOM 982 O O . LEU A 1 125 ? -15.520 -6.446 17.572 1.00 92.12 125 LEU A O 1
ATOM 986 N N . ILE A 1 126 ? -15.089 -6.901 15.419 1.00 91.81 126 ILE A N 1
ATOM 987 C CA . ILE A 1 126 ? -15.405 -8.330 15.514 1.00 91.81 126 ILE A CA 1
ATOM 988 C C . ILE A 1 126 ? -14.447 -9.017 16.490 1.00 91.81 126 ILE A C 1
ATOM 990 O O . ILE A 1 126 ? -14.907 -9.665 17.424 1.00 91.81 126 ILE A O 1
ATOM 994 N N . ARG A 1 127 ? -13.132 -8.787 16.356 1.00 90.69 127 ARG A N 1
ATOM 995 C CA . ARG A 1 127 ? -12.131 -9.322 17.298 1.00 90.69 127 ARG A CA 1
ATOM 996 C C . ARG A 1 127 ? -12.361 -8.861 18.733 1.00 90.69 127 ARG A C 1
ATOM 998 O O . ARG A 1 127 ? -12.116 -9.622 19.659 1.00 90.69 127 ARG A O 1
ATOM 1005 N N . LEU A 1 128 ? -12.828 -7.628 18.915 1.00 90.44 128 LEU A N 1
ATOM 1006 C CA . LEU A 1 128 ? -13.196 -7.102 20.226 1.00 90.44 128 LEU A CA 1
ATOM 1007 C C . LEU A 1 128 ? -14.376 -7.889 20.816 1.00 90.44 128 LEU A C 1
ATOM 1009 O O . LEU A 1 128 ? -14.324 -8.291 21.976 1.00 90.44 128 LEU A O 1
ATOM 1013 N N . CYS A 1 129 ? -15.410 -8.161 20.015 1.00 89.12 129 CYS A N 1
ATOM 1014 C CA . CYS A 1 129 ? -16.545 -8.987 20.433 1.00 89.12 129 CYS A CA 1
ATOM 1015 C C . CYS A 1 129 ? -16.119 -10.423 20.759 1.00 89.12 129 CYS A C 1
ATOM 1017 O O . CYS A 1 129 ? -16.563 -10.979 21.761 1.00 89.12 129 CYS A O 1
ATOM 1019 N N . ASP A 1 130 ? -15.255 -11.008 19.928 1.00 89.56 130 ASP A N 1
ATOM 1020 C CA . ASP A 1 130 ? -14.735 -12.360 20.134 1.00 89.56 130 ASP A CA 1
ATOM 1021 C C . ASP A 1 130 ? -13.913 -12.426 21.433 1.00 89.56 130 ASP A C 1
ATOM 1023 O O . ASP A 1 130 ? -14.107 -13.335 22.233 1.00 89.56 130 ASP A O 1
ATOM 1027 N N . PHE A 1 131 ? -13.091 -11.408 21.710 1.00 88.25 131 PHE A N 1
ATOM 1028 C CA . PHE A 1 131 ? -12.358 -11.289 22.970 1.00 88.25 131 PHE A CA 1
ATOM 1029 C C . PHE A 1 131 ? -13.301 -11.173 24.176 1.00 88.25 131 PHE A C 1
ATOM 1031 O O . PHE A 1 131 ? -13.126 -11.863 25.176 1.00 88.25 131 PHE A O 1
ATOM 1038 N N . ALA A 1 132 ? -14.331 -10.324 24.105 1.00 87.00 132 ALA A N 1
ATOM 1039 C CA . ALA A 1 132 ? -15.309 -10.206 25.188 1.00 87.00 132 ALA A CA 1
ATOM 1040 C C . ALA A 1 132 ? -16.010 -11.551 25.468 1.00 87.00 132 ALA A C 1
ATOM 1042 O O . ALA A 1 132 ? -16.230 -11.917 26.627 1.00 87.00 132 ALA A O 1
ATOM 1043 N N . ARG A 1 133 ? -16.296 -12.328 24.419 1.00 87.75 133 ARG A N 1
ATOM 1044 C CA . ARG A 1 133 ? -16.885 -13.661 24.557 1.00 87.75 133 ARG A CA 1
ATOM 1045 C C . ARG A 1 133 ? -15.911 -14.644 25.200 1.00 87.75 133 ARG A C 1
ATOM 1047 O O . ARG A 1 133 ? -16.299 -15.349 26.129 1.00 87.75 133 ARG A O 1
ATOM 1054 N N . ASP A 1 134 ? -14.677 -14.696 24.719 1.00 87.50 134 ASP A N 1
ATOM 1055 C CA . ASP A 1 134 ? -13.727 -15.743 25.093 1.00 87.50 134 ASP A CA 1
ATOM 1056 C C . ASP A 1 134 ? -13.092 -15.468 26.471 1.00 87.50 134 ASP A C 1
ATOM 1058 O O . ASP A 1 134 ? -13.039 -16.365 27.319 1.00 87.50 134 ASP A O 1
ATOM 1062 N N . ASP A 1 135 ? -12.706 -14.220 26.745 1.00 85.44 135 ASP A N 1
ATOM 1063 C CA . ASP A 1 135 ? -12.019 -13.825 27.980 1.00 85.44 135 ASP A CA 1
ATOM 1064 C C . ASP A 1 135 ? -12.983 -13.387 29.091 1.00 85.44 135 ASP A C 1
ATOM 1066 O O . ASP A 1 135 ? -12.730 -13.656 30.267 1.00 85.44 135 ASP A O 1
ATOM 1070 N N . MET A 1 136 ? -14.095 -12.727 28.742 1.00 82.94 136 MET A N 1
ATOM 1071 C CA . MET A 1 136 ? -15.051 -12.180 29.723 1.00 82.94 136 MET A CA 1
ATOM 1072 C C .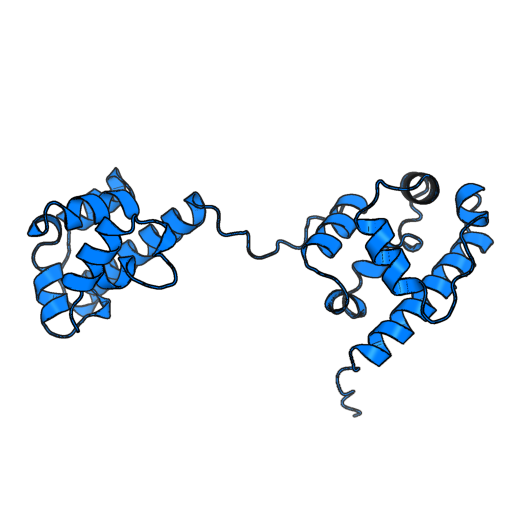 MET A 1 136 ? -16.348 -12.983 29.820 1.00 82.94 136 MET A C 1
ATOM 1074 O O . MET A 1 136 ? -17.199 -12.666 30.651 1.00 82.94 136 MET A O 1
ATOM 1078 N N . ARG A 1 137 ? -16.513 -14.031 28.998 1.00 85.94 137 ARG A N 1
ATOM 1079 C CA . ARG A 1 137 ? -17.753 -14.824 28.900 1.00 85.94 137 ARG A CA 1
ATOM 1080 C C . ARG A 1 137 ? -18.990 -13.960 28.639 1.00 85.94 137 ARG A C 1
ATOM 1082 O O . ARG A 1 137 ? -20.095 -14.325 29.041 1.00 85.94 137 ARG A O 1
ATOM 1089 N N . TYR A 1 138 ? -18.803 -12.822 27.971 1.00 85.56 138 TYR A N 1
ATOM 1090 C CA . TYR A 1 138 ? -19.866 -11.894 27.612 1.00 85.56 138 TYR A CA 1
ATOM 1091 C C . TYR A 1 138 ? -20.005 -11.811 26.095 1.00 85.56 138 TYR A C 1
ATOM 1093 O O . TYR A 1 138 ? -19.061 -11.465 25.392 1.00 85.56 138 TYR A O 1
ATOM 1101 N N . GLU A 1 139 ? -21.202 -12.092 25.588 1.00 87.19 139 GLU A N 1
ATOM 1102 C CA . GLU A 1 139 ? -21.485 -12.043 24.157 1.00 87.19 139 GLU A CA 1
ATOM 1103 C C . GLU A 1 139 ? -22.285 -10.775 23.805 1.00 87.19 139 GLU A C 1
ATOM 1105 O O . GLU A 1 139 ? -23.466 -10.672 24.154 1.00 87.19 139 GLU A O 1
ATOM 1110 N N . PRO A 1 140 ? -21.687 -9.795 23.102 1.00 86.50 140 PRO A N 1
ATOM 1111 C CA . PRO A 1 140 ? -22.363 -8.555 22.731 1.00 86.50 140 PRO A CA 1
ATOM 1112 C C . PRO A 1 140 ? -23.275 -8.759 21.508 1.00 86.50 140 PRO A C 1
ATOM 1114 O O . PRO A 1 140 ? -23.052 -8.175 20.449 1.00 86.50 140 PRO A O 1
ATOM 1117 N N . VAL A 1 141 ? -24.322 -9.580 21.643 1.00 89.00 141 VAL A N 1
ATOM 1118 C CA . VAL A 1 141 ? -25.196 -10.026 20.534 1.00 89.00 141 VAL A CA 1
ATOM 1119 C C . VAL A 1 141 ? -25.758 -8.858 19.715 1.00 89.00 141 VAL A C 1
ATOM 1121 O O . VAL A 1 141 ? -25.740 -8.895 18.488 1.00 89.00 141 VAL A O 1
ATOM 1124 N N . ARG A 1 142 ? -26.226 -7.794 20.381 1.00 88.25 142 ARG A N 1
ATOM 1125 C CA . ARG A 1 142 ? -26.801 -6.613 19.711 1.00 88.25 142 ARG A CA 1
ATOM 1126 C C . ARG A 1 142 ? -25.772 -5.861 18.877 1.00 88.25 142 ARG A C 1
ATOM 1128 O O . ARG A 1 142 ? -26.039 -5.535 17.726 1.00 88.25 142 ARG A O 1
ATOM 1135 N N . PHE A 1 143 ? -24.598 -5.613 19.449 1.00 90.25 143 PHE A N 1
ATOM 1136 C CA . PHE A 1 143 ? -23.525 -4.928 18.741 1.00 90.25 143 PHE A CA 1
ATOM 1137 C C . PHE A 1 143 ? -22.960 -5.800 17.613 1.00 90.25 143 PHE A C 1
ATOM 1139 O O . PHE A 1 143 ? -22.698 -5.295 16.526 1.00 90.25 143 PHE A O 1
ATOM 1146 N N . ARG A 1 144 ? -22.862 -7.121 17.816 1.00 91.56 144 ARG A N 1
ATOM 1147 C CA . ARG A 1 144 ? -22.438 -8.062 16.773 1.00 91.56 144 ARG A CA 1
ATOM 1148 C C . ARG A 1 144 ? -23.394 -8.070 15.579 1.00 91.56 144 ARG A C 1
ATOM 1150 O O . ARG A 1 144 ? -22.928 -7.956 14.454 1.00 91.56 144 ARG A O 1
ATOM 1157 N N . ALA A 1 145 ? -24.704 -8.107 15.821 1.00 90.44 145 ALA A N 1
ATOM 1158 C CA . ALA A 1 145 ? -25.699 -8.000 14.755 1.00 90.44 145 ALA A CA 1
ATOM 1159 C C . ALA A 1 145 ? -25.576 -6.673 13.982 1.00 90.44 145 ALA A C 1
ATOM 1161 O O . ALA A 1 145 ? -25.611 -6.662 12.757 1.00 90.44 145 ALA A O 1
ATOM 1162 N N . LEU A 1 146 ? -25.341 -5.560 14.686 1.00 91.44 146 LEU A N 1
ATOM 1163 C CA . LEU A 1 146 ? -25.082 -4.252 14.072 1.00 91.44 146 LEU A CA 1
ATOM 1164 C C . LEU A 1 146 ? -23.854 -4.255 13.148 1.00 91.44 146 LEU A C 1
ATOM 1166 O O . LEU A 1 146 ? -23.907 -3.661 12.071 1.00 91.44 146 LEU A O 1
ATOM 1170 N N . LEU A 1 147 ? -22.769 -4.927 13.549 1.00 93.00 147 LEU A N 1
ATOM 1171 C CA . LEU A 1 147 ? -21.569 -5.080 12.719 1.00 93.00 147 LEU A CA 1
ATOM 1172 C C . LEU A 1 147 ? -21.855 -5.886 11.449 1.00 93.00 147 LEU A C 1
ATOM 1174 O O . LEU A 1 147 ? -21.398 -5.494 10.377 1.00 93.00 147 LEU A O 1
ATOM 1178 N N . ASP A 1 148 ? -22.616 -6.973 11.568 1.00 89.69 148 ASP A N 1
ATOM 1179 C CA . ASP A 1 148 ? -22.951 -7.846 10.440 1.00 89.69 148 ASP A CA 1
ATOM 1180 C C . ASP A 1 148 ? -23.923 -7.162 9.454 1.00 89.69 148 ASP A C 1
ATOM 1182 O O . ASP A 1 148 ? -23.806 -7.341 8.242 1.00 89.69 148 ASP A O 1
ATOM 1186 N N . GLU A 1 149 ? -24.858 -6.345 9.951 1.00 89.75 149 GLU A N 1
ATOM 1187 C CA . GLU A 1 149 ? -25.866 -5.657 9.132 1.00 89.75 149 GLU A CA 1
ATOM 1188 C C . GLU A 1 149 ? -25.346 -4.391 8.440 1.00 89.75 149 GLU A C 1
ATOM 1190 O O . GLU A 1 149 ? -25.754 -4.091 7.316 1.00 89.75 149 GLU A O 1
ATOM 1195 N N . ARG A 1 150 ? -24.508 -3.602 9.125 1.00 90.06 150 ARG A N 1
ATOM 1196 C CA . ARG A 1 150 ? -24.169 -2.229 8.700 1.00 90.06 150 ARG A CA 1
ATOM 1197 C C . ARG A 1 150 ? -22.674 -1.980 8.528 1.00 90.06 150 ARG A C 1
ATOM 1199 O O . ARG A 1 150 ? -22.290 -0.932 8.015 1.00 90.06 150 ARG A O 1
ATOM 1206 N N . GLY A 1 151 ? -21.830 -2.921 8.944 1.00 90.31 151 GLY A N 1
ATOM 1207 C CA . GLY A 1 151 ? -20.386 -2.732 9.004 1.00 90.31 151 GLY A CA 1
ATOM 1208 C C . GLY A 1 151 ? -19.944 -1.875 10.194 1.00 90.31 151 GLY A C 1
ATOM 1209 O O . GLY A 1 151 ? -20.740 -1.281 10.922 1.00 90.31 151 GLY A O 1
ATOM 1210 N N . GLY A 1 152 ? -18.630 -1.816 10.405 1.00 90.81 152 GLY A N 1
ATOM 1211 C CA . GLY A 1 152 ? -18.020 -1.223 11.592 1.00 90.81 152 GLY A CA 1
ATOM 1212 C C . GLY A 1 152 ? -18.293 0.267 11.757 1.00 90.81 152 GLY A C 1
ATOM 1213 O O . GLY A 1 152 ? -18.634 0.698 12.852 1.00 90.81 152 GLY A O 1
ATOM 1214 N N . VAL A 1 153 ? -18.175 1.065 10.692 1.00 91.75 153 VAL A N 1
ATOM 1215 C CA . VAL A 1 153 ? -18.325 2.529 10.797 1.00 91.75 153 VAL A CA 1
ATOM 1216 C C . VAL A 1 153 ? -19.744 2.913 11.191 1.00 91.75 153 VAL A C 1
ATOM 1218 O O . VAL A 1 153 ? -19.927 3.631 12.170 1.00 91.75 153 VAL A O 1
ATOM 1221 N N . GLU A 1 154 ? -20.748 2.396 10.484 1.00 91.94 154 GLU A N 1
ATOM 1222 C CA . GLU A 1 154 ? -22.154 2.689 10.776 1.00 91.94 154 GLU A CA 1
ATOM 1223 C C . GLU A 1 154 ? -22.596 2.123 12.130 1.00 91.94 154 GLU A C 1
ATOM 1225 O O . GLU A 1 154 ? -23.370 2.766 12.840 1.00 91.94 154 GLU A O 1
ATOM 1230 N N . ALA A 1 155 ? -22.069 0.964 12.540 1.00 92.00 155 ALA A N 1
ATOM 1231 C CA . ALA A 1 155 ? -22.311 0.431 13.878 1.00 92.00 155 ALA A CA 1
ATOM 1232 C C . ALA A 1 155 ? -21.772 1.370 14.970 1.00 92.00 155 ALA A C 1
ATOM 1234 O O . ALA A 1 155 ? -22.472 1.645 15.944 1.00 92.00 155 ALA A O 1
ATOM 1235 N N . VAL A 1 156 ? -20.561 1.912 14.800 1.00 92.06 156 VAL A N 1
ATOM 1236 C CA . VAL A 1 156 ? -19.993 2.874 15.756 1.00 92.06 156 VAL A CA 1
ATOM 1237 C C . VAL A 1 156 ? -20.721 4.210 15.720 1.00 92.06 156 VAL A C 1
ATOM 1239 O O . VAL A 1 156 ? -20.991 4.761 16.781 1.00 92.06 156 VAL A O 1
ATOM 1242 N N . ARG A 1 157 ? -21.125 4.714 14.550 1.00 92.75 157 ARG A N 1
ATOM 1243 C CA . ARG A 1 157 ? -21.984 5.910 14.463 1.00 92.75 157 ARG A CA 1
ATOM 1244 C C . ARG A 1 157 ? -23.281 5.733 15.241 1.00 92.75 157 ARG A C 1
ATOM 1246 O O . ARG A 1 157 ? -23.653 6.608 16.021 1.00 92.75 157 ARG A O 1
ATOM 1253 N N . ALA A 1 158 ? -23.933 4.584 15.069 1.00 90.38 158 ALA A N 1
ATOM 1254 C CA . ALA A 1 158 ? -25.141 4.246 15.807 1.00 90.38 158 ALA A CA 1
ATOM 1255 C C . ALA A 1 158 ? -24.880 4.200 17.319 1.00 90.38 158 ALA A C 1
ATOM 1257 O O . ALA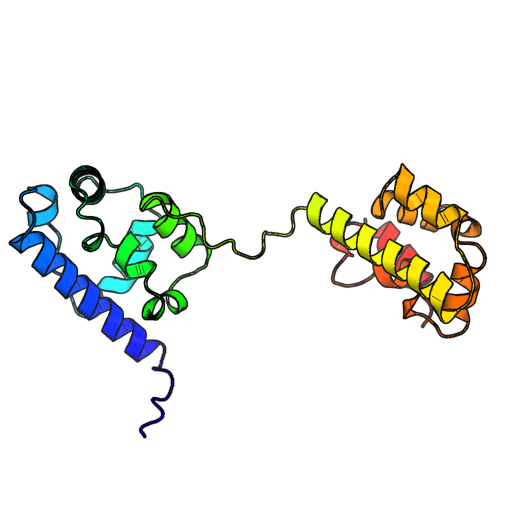 A 1 158 ? -25.670 4.7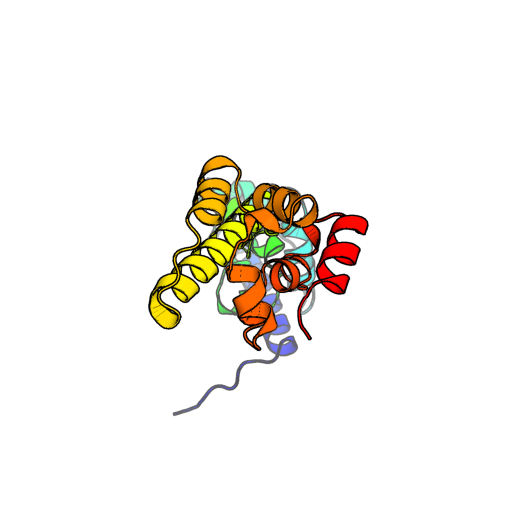46 18.077 1.00 90.38 158 ALA A O 1
ATOM 1258 N N . VAL A 1 159 ? -23.754 3.633 17.757 1.00 90.25 159 VAL A N 1
ATOM 1259 C CA . VAL A 1 159 ? -23.343 3.604 19.171 1.00 90.25 159 VAL A CA 1
ATOM 1260 C C . VAL A 1 159 ? -23.036 4.998 19.730 1.00 90.25 159 VAL A C 1
ATOM 1262 O O . VAL A 1 159 ? -23.429 5.316 20.851 1.00 90.25 159 VAL A O 1
ATOM 1265 N N . LEU A 1 160 ? -22.360 5.861 18.967 1.00 88.44 160 LEU A N 1
ATOM 1266 C CA . LEU A 1 160 ? -22.075 7.234 19.389 1.00 88.44 160 LEU A CA 1
ATOM 1267 C C . LEU A 1 160 ? -23.374 8.037 19.572 1.00 88.44 160 LEU A C 1
ATOM 1269 O O . LEU A 1 160 ? -23.468 8.840 20.507 1.00 88.44 160 LEU A O 1
ATOM 1273 N N . ALA A 1 161 ? -24.384 7.783 18.735 1.00 88.81 161 ALA A N 1
ATOM 1274 C CA . ALA A 1 161 ? -25.721 8.355 18.876 1.00 88.81 161 ALA A CA 1
ATOM 1275 C C . ALA A 1 161 ? -26.533 7.708 20.018 1.00 88.81 161 ALA A C 1
ATOM 1277 O O . ALA A 1 161 ? -27.168 8.416 20.799 1.00 88.81 161 ALA A O 1
ATOM 1278 N N . GLU A 1 162 ? -26.485 6.382 20.145 1.00 90.00 162 GLU A N 1
ATOM 1279 C CA . GLU A 1 162 ? -27.237 5.581 21.113 1.00 90.00 162 GLU A CA 1
ATOM 1280 C C . GLU A 1 162 ? -26.309 4.595 21.859 1.00 90.00 162 GLU A C 1
ATOM 1282 O O . GLU A 1 162 ? -26.167 3.431 21.468 1.00 90.00 162 GLU A O 1
ATOM 1287 N N . PRO A 1 163 ? -25.704 5.018 22.988 1.00 85.00 163 PRO A N 1
ATOM 1288 C CA . PRO A 1 163 ? -24.746 4.196 23.739 1.00 85.00 163 PRO A CA 1
ATOM 1289 C C . PRO A 1 163 ? -25.317 2.873 24.259 1.00 85.00 163 PRO A C 1
ATOM 1291 O O . PRO A 1 163 ? -24.585 1.905 24.457 1.00 85.00 163 PRO A O 1
ATOM 1294 N N . ALA A 1 164 ? -26.639 2.799 24.444 1.00 84.69 164 ALA A N 1
ATOM 1295 C CA . ALA A 1 164 ? -27.331 1.594 24.896 1.00 84.69 164 ALA A CA 1
ATOM 1296 C C . ALA A 1 164 ? -27.142 0.389 23.950 1.00 84.69 164 ALA A C 1
ATOM 1298 O O . ALA A 1 164 ? -27.337 -0.755 24.370 1.00 84.69 164 ALA A O 1
ATOM 1299 N N . LEU A 1 165 ? -26.730 0.618 22.696 1.00 86.25 165 LEU A N 1
ATOM 1300 C CA . LEU A 1 165 ? -26.445 -0.434 21.718 1.00 86.25 165 LEU A CA 1
ATOM 1301 C C . LEU A 1 165 ? -25.206 -1.279 22.070 1.00 86.25 165 LEU A C 1
ATOM 1303 O O . LEU A 1 165 ? -25.150 -2.444 21.673 1.00 86.25 165 LEU A O 1
ATOM 1307 N N . LEU A 1 166 ? -24.254 -0.745 22.848 1.00 83.25 166 LEU A N 1
ATOM 1308 C CA . LEU A 1 166 ? -23.088 -1.502 23.338 1.00 83.25 166 LEU A CA 1
ATOM 1309 C C . LEU A 1 166 ? -23.448 -2.497 24.450 1.00 83.25 166 LEU A C 1
ATOM 1311 O O . LEU A 1 166 ? -22.769 -3.514 24.631 1.00 83.25 166 LEU A O 1
ATOM 1315 N N . GLY A 1 167 ? -24.515 -2.220 25.204 1.00 84.50 167 GLY A N 1
ATOM 1316 C CA . GLY A 1 167 ? -24.865 -2.980 26.401 1.00 84.50 167 GLY A CA 1
ATOM 1317 C C . GLY A 1 167 ? -23.726 -2.990 27.427 1.00 84.50 167 GLY A C 1
ATOM 1318 O O . GLY A 1 167 ? -23.022 -1.998 27.600 1.00 84.50 167 GLY A O 1
ATOM 1319 N N . ALA A 1 168 ? -23.503 -4.140 28.069 1.00 82.69 168 ALA A N 1
ATOM 1320 C CA . ALA A 1 168 ? -22.484 -4.289 29.112 1.00 82.69 168 ALA A CA 1
ATOM 1321 C C . ALA A 1 168 ? -21.035 -4.191 28.594 1.00 82.69 168 ALA A C 1
ATOM 1323 O O . ALA A 1 168 ? -20.100 -4.158 29.387 1.00 82.69 168 ALA A O 1
ATOM 1324 N N . LEU A 1 169 ? -20.825 -4.108 27.274 1.00 82.44 169 LEU A N 1
ATOM 1325 C CA . LEU A 1 169 ? -19.493 -3.898 26.707 1.00 82.44 169 LEU A CA 1
ATOM 1326 C C . LEU A 1 169 ? -18.906 -2.542 27.132 1.00 82.44 169 LEU A C 1
ATOM 1328 O O . LEU A 1 169 ? -17.711 -2.451 27.401 1.00 82.44 169 LEU A O 1
ATOM 1332 N N . ALA A 1 170 ? -19.757 -1.515 27.249 1.00 83.38 170 ALA A N 1
ATOM 1333 C CA . ALA A 1 170 ? -19.354 -0.201 27.740 1.00 83.38 170 ALA A CA 1
ATOM 1334 C C . ALA A 1 170 ? -18.895 -0.270 29.208 1.00 83.38 170 ALA A C 1
ATOM 1336 O O . ALA A 1 170 ? -17.843 0.254 29.556 1.00 83.38 170 ALA A O 1
ATOM 1337 N N . GLU A 1 171 ? -19.633 -0.993 30.053 1.00 83.44 171 GLU A N 1
ATOM 1338 C CA . GLU A 1 171 ? -19.294 -1.175 31.471 1.00 83.44 171 GLU A CA 1
ATOM 1339 C C . GLU A 1 171 ? -17.973 -1.937 31.661 1.00 83.44 171 GLU A C 1
ATOM 1341 O O . GLU A 1 171 ? -17.171 -1.585 32.524 1.00 83.44 171 GLU A O 1
ATOM 1346 N N . ILE A 1 172 ? -17.713 -2.955 30.832 1.00 82.00 172 ILE A N 1
ATOM 1347 C CA . ILE A 1 172 ? -16.448 -3.706 30.852 1.00 82.00 172 ILE A CA 1
ATOM 1348 C C . ILE A 1 172 ? -15.273 -2.798 30.469 1.00 82.00 172 ILE A C 1
ATOM 1350 O O . ILE A 1 172 ? -14.208 -2.885 31.083 1.00 82.00 172 ILE A O 1
ATOM 1354 N N . ALA A 1 173 ? -15.458 -1.926 29.477 1.00 82.31 173 ALA A N 1
ATOM 1355 C CA . ALA A 1 173 ? -14.417 -0.997 29.056 1.00 82.31 173 ALA A CA 1
ATOM 1356 C C . ALA A 1 173 ? -14.070 0.013 30.165 1.00 82.31 173 ALA A C 1
ATOM 1358 O O . ALA A 1 173 ? -12.890 0.210 30.464 1.00 82.31 173 ALA A O 1
ATOM 1359 N N . GLU A 1 174 ? -15.088 0.562 30.834 1.00 81.62 174 GLU A N 1
ATOM 1360 C CA . GLU A 1 174 ? -14.949 1.449 32.001 1.00 81.62 174 GLU A CA 1
ATOM 1361 C C . GLU A 1 174 ? -14.309 0.752 33.214 1.00 81.62 174 GLU A C 1
ATOM 1363 O O . GLU A 1 174 ? -13.588 1.375 33.990 1.00 81.62 174 GLU A O 1
ATOM 1368 N N . ALA A 1 175 ? -14.492 -0.564 33.366 1.00 80.38 175 ALA A N 1
ATOM 1369 C CA . ALA A 1 175 ? -13.900 -1.355 34.448 1.00 80.38 175 ALA A CA 1
ATOM 1370 C C . ALA A 1 175 ? -12.382 -1.620 34.292 1.00 80.38 175 ALA A C 1
ATOM 1372 O O . ALA A 1 175 ? -11.828 -2.481 34.980 1.00 80.38 175 ALA A O 1
ATOM 1373 N N . GLY A 1 176 ? -11.697 -0.889 33.405 1.00 75.75 176 GLY A N 1
ATOM 1374 C CA . GLY A 1 176 ? -10.245 -0.958 33.207 1.00 75.75 176 GLY A CA 1
ATOM 1375 C C . GLY A 1 176 ? -9.802 -1.777 31.993 1.00 75.75 176 GLY A C 1
ATOM 1376 O O . GLY A 1 176 ? -8.629 -2.137 31.893 1.00 75.75 176 GLY A O 1
ATOM 1377 N N . ARG A 1 177 ? -10.717 -2.077 31.063 1.00 79.69 177 ARG A N 1
ATOM 1378 C CA . ARG A 1 177 ? -10.419 -2.730 29.777 1.00 79.69 177 ARG A CA 1
ATOM 1379 C C . ARG A 1 177 ? -10.662 -1.773 28.619 1.00 79.69 177 ARG A C 1
ATOM 1381 O O . ARG A 1 177 ? -11.461 -2.043 27.726 1.00 79.69 177 ARG A O 1
ATOM 1388 N N . SER A 1 178 ? -9.957 -0.643 28.624 1.00 78.81 178 SER A N 1
ATOM 1389 C CA . SER A 1 178 ? -10.049 0.378 27.570 1.00 78.81 178 SER A CA 1
ATOM 1390 C C . SER A 1 178 ? -9.720 -0.160 26.171 1.00 78.81 178 SER A C 1
ATOM 1392 O O . SER A 1 178 ? -10.178 0.382 25.168 1.00 78.81 178 SER A O 1
ATOM 1394 N N . ASP A 1 179 ? -9.017 -1.291 26.084 1.00 77.81 179 ASP A N 1
ATOM 1395 C CA . ASP A 1 179 ? -8.783 -2.037 24.849 1.00 77.81 179 ASP A CA 1
ATOM 1396 C C . ASP A 1 179 ? -10.066 -2.616 24.212 1.00 77.81 179 ASP A C 1
ATOM 1398 O O . ASP A 1 179 ? -10.084 -2.873 23.001 1.00 77.81 179 ASP A O 1
ATOM 1402 N N . LEU A 1 180 ? -11.134 -2.754 25.008 1.00 81.06 180 LEU A N 1
ATOM 1403 C CA . LEU A 1 180 ? -12.487 -3.148 24.605 1.00 81.06 180 LEU A CA 1
ATOM 1404 C C . LEU A 1 180 ? -13.432 -1.956 24.393 1.00 81.06 180 LEU A C 1
ATOM 1406 O O . LEU A 1 180 ? -14.607 -2.162 24.089 1.00 81.06 180 LEU A O 1
ATOM 1410 N N . SER A 1 181 ? -12.944 -0.715 24.492 1.00 87.06 181 SER A N 1
ATOM 1411 C CA . SER A 1 181 ? -13.741 0.455 24.118 1.00 87.06 181 SER A CA 1
ATOM 1412 C C . SER A 1 181 ? -13.797 0.613 22.600 1.00 87.06 181 SER A C 1
ATOM 1414 O O . SER A 1 181 ? -12.782 0.693 21.895 1.00 87.06 181 SER A O 1
ATOM 1416 N N . VAL A 1 182 ? -15.025 0.708 22.103 1.00 87.50 182 VAL A N 1
ATOM 1417 C CA . VAL A 1 182 ? -15.321 0.980 20.697 1.00 87.50 182 VAL A CA 1
ATOM 1418 C C . VAL A 1 182 ? -14.956 2.426 20.346 1.00 87.50 182 VAL A C 1
ATOM 1420 O O . VAL A 1 182 ? -14.411 2.689 19.273 1.00 87.50 182 VAL A O 1
ATOM 1423 N N . GLU A 1 183 ? -15.166 3.351 21.278 1.00 87.19 183 GLU A N 1
ATOM 1424 C CA . GLU A 1 183 ? -14.835 4.768 21.175 1.00 87.19 183 GLU A CA 1
ATOM 1425 C C . GLU A 1 183 ? -13.322 5.002 21.146 1.00 87.19 183 GLU A C 1
ATOM 1427 O O . GLU A 1 183 ? -12.832 5.732 20.282 1.00 87.19 183 GLU A O 1
ATOM 1432 N N . ALA A 1 184 ? -12.560 4.331 22.017 1.00 86.62 184 ALA A N 1
ATOM 1433 C CA . ALA A 1 184 ? -11.099 4.396 22.008 1.00 86.62 184 ALA A CA 1
ATOM 1434 C C . ALA A 1 184 ? -10.526 3.877 20.681 1.00 86.62 184 ALA A C 1
ATOM 1436 O O . ALA A 1 184 ? -9.586 4.454 20.126 1.00 86.62 184 ALA A O 1
ATOM 1437 N N . ARG A 1 185 ? -11.128 2.817 20.121 1.00 88.69 185 ARG A N 1
ATOM 1438 C CA . ARG A 1 185 ? -10.738 2.285 18.812 1.00 88.69 185 ARG A CA 1
ATOM 1439 C C . ARG A 1 185 ? -11.063 3.255 17.677 1.00 88.69 185 ARG A C 1
ATOM 1441 O O . ARG A 1 185 ? -10.212 3.462 16.813 1.00 88.69 185 ARG A O 1
ATOM 1448 N N . ALA A 1 186 ? -12.246 3.866 17.687 1.00 88.31 186 ALA A N 1
ATOM 1449 C CA . ALA A 1 186 ? -12.647 4.862 16.692 1.00 88.31 186 ALA A CA 1
ATOM 1450 C C . ALA A 1 186 ? -11.763 6.121 16.738 1.00 88.31 186 ALA A C 1
ATOM 1452 O O . ALA A 1 186 ? -11.392 6.660 15.700 1.00 88.31 186 ALA A O 1
ATOM 1453 N N . ALA A 1 187 ? -11.362 6.549 17.938 1.00 87.19 187 ALA A N 1
ATOM 1454 C CA . ALA A 1 187 ? -10.501 7.709 18.161 1.00 87.19 187 ALA A CA 1
ATOM 1455 C C . ALA A 1 187 ? -9.004 7.465 17.883 1.00 87.19 187 ALA A C 1
ATOM 1457 O O . ALA A 1 187 ? -8.208 8.408 17.972 1.00 87.19 187 ALA A O 1
ATOM 1458 N N . SER A 1 188 ? -8.613 6.224 17.579 1.00 85.69 188 SER A N 1
ATOM 1459 C CA . SER A 1 188 ? -7.223 5.848 17.318 1.00 85.69 188 SER A CA 1
ATOM 1460 C C . SER A 1 188 ? -6.665 6.508 16.052 1.00 85.69 188 SER A C 1
ATOM 1462 O O . SER A 1 188 ? -7.399 6.839 15.120 1.00 85.69 188 SER A O 1
ATOM 1464 N N . LEU A 1 189 ? -5.337 6.657 15.994 1.00 78.50 189 LEU A N 1
ATOM 1465 C CA . LEU A 1 189 ? -4.651 7.198 14.813 1.00 78.50 189 LEU A CA 1
ATOM 1466 C C . LEU A 1 189 ? -4.881 6.355 13.550 1.00 78.50 189 LEU A C 1
ATOM 1468 O O . LEU A 1 189 ? -4.812 6.893 12.454 1.00 78.50 189 LEU A O 1
ATOM 1472 N N . GLU A 1 190 ? -5.153 5.056 13.703 1.00 82.31 190 GLU A N 1
ATOM 1473 C CA . GLU A 1 190 ? -5.351 4.128 12.587 1.00 82.31 190 GLU A CA 1
ATOM 1474 C C . GLU A 1 190 ? -6.718 4.297 11.912 1.00 82.31 190 GLU A C 1
ATOM 1476 O O . GLU A 1 190 ? -6.805 4.194 10.695 1.00 82.31 190 GLU A O 1
ATOM 1481 N N . PHE A 1 191 ? -7.781 4.565 12.678 1.00 87.75 191 PHE A N 1
ATOM 1482 C CA . PHE A 1 191 ? -9.158 4.585 12.159 1.00 87.75 191 PHE A CA 1
ATOM 1483 C C . PHE A 1 191 ? -9.814 5.964 12.180 1.00 87.75 191 PHE A C 1
ATOM 1485 O O . PHE A 1 191 ? -10.927 6.114 11.679 1.00 87.75 191 PHE A O 1
ATOM 1492 N N . GLY A 1 192 ? -9.140 6.974 12.736 1.00 84.38 192 GLY A N 1
ATOM 1493 C CA . GLY A 1 192 ? -9.727 8.293 12.943 1.00 84.38 192 GLY A CA 1
ATOM 1494 C C . GLY A 1 192 ? -10.255 8.948 11.662 1.00 84.38 192 GLY A C 1
ATOM 1495 O O . GLY A 1 192 ? -11.277 9.622 11.697 1.00 84.38 192 GLY A O 1
ATOM 1496 N N . GLU A 1 193 ? -9.628 8.693 10.512 1.00 87.31 193 GLU A N 1
ATOM 1497 C CA . GLU A 1 193 ? -10.050 9.233 9.208 1.00 87.31 193 GLU A CA 1
ATOM 1498 C C . GLU A 1 193 ? -11.399 8.693 8.687 1.00 87.31 193 GLU A C 1
ATOM 1500 O O . GLU A 1 193 ? -11.995 9.264 7.765 1.00 87.31 193 GLU A O 1
ATOM 1505 N N . LEU A 1 194 ? -11.920 7.615 9.285 1.00 88.38 194 LEU A N 1
ATOM 1506 C CA . LEU A 1 194 ? -13.248 7.088 8.963 1.00 88.38 194 LEU A CA 1
ATOM 1507 C C . LEU A 1 194 ? -14.377 7.966 9.520 1.00 88.38 194 LEU A C 1
ATOM 1509 O O . LEU A 1 194 ? -15.500 7.918 9.007 1.00 88.38 194 LEU A O 1
ATOM 1513 N N . PHE A 1 195 ? -14.076 8.795 10.518 1.00 89.94 195 PHE A N 1
ATOM 1514 C CA . PHE A 1 195 ? -15.048 9.564 11.284 1.00 89.94 195 PHE A CA 1
ATOM 1515 C C . PHE A 1 195 ? -14.873 11.070 11.079 1.00 89.94 195 PHE A C 1
ATOM 1517 O O . PHE A 1 195 ? -13.789 11.583 10.804 1.00 89.94 195 PHE A O 1
ATOM 1524 N N . SER A 1 196 ? -15.973 11.796 11.219 1.00 89.31 196 SER A N 1
ATOM 1525 C CA . SER A 1 196 ? -15.981 13.253 11.260 1.00 89.31 196 SER A CA 1
ATOM 1526 C C . SER A 1 196 ? -15.341 13.774 12.549 1.00 89.31 196 SER A C 1
ATOM 1528 O O . SER A 1 196 ? -15.234 13.079 13.560 1.00 89.31 196 SER A O 1
ATOM 1530 N N . VAL A 1 197 ? -14.950 15.048 12.534 1.00 87.50 197 VAL A N 1
ATOM 1531 C CA . VAL A 1 197 ? -14.351 15.712 13.701 1.00 87.50 197 VAL A CA 1
ATOM 1532 C C . VAL A 1 197 ? -15.286 15.676 14.920 1.00 87.50 197 VAL A C 1
ATOM 1534 O O . VAL A 1 197 ? -14.814 15.493 16.040 1.00 87.50 197 VAL A O 1
ATOM 1537 N N . GLU A 1 198 ? -16.601 15.798 14.713 1.00 87.50 198 GLU A N 1
ATOM 1538 C CA . GLU A 1 198 ? -17.612 15.747 15.781 1.00 87.50 198 GLU A CA 1
ATOM 1539 C C . GLU A 1 198 ? -17.746 14.342 16.388 1.00 87.50 198 GLU A C 1
ATOM 1541 O O . GLU A 1 198 ? -17.797 14.182 17.613 1.00 87.50 198 GLU A O 1
ATOM 1546 N N . GLU A 1 199 ? -17.731 13.310 15.541 1.00 88.81 199 GLU A N 1
ATOM 1547 C CA . GLU A 1 199 ? -17.747 11.908 15.970 1.00 88.81 199 GLU A CA 1
ATOM 1548 C C . GLU A 1 199 ? -16.479 11.565 16.762 1.00 88.81 199 GLU A C 1
ATOM 1550 O O . GLU A 1 199 ? -16.569 10.971 17.835 1.00 88.81 199 GLU A O 1
ATOM 1555 N N . LEU A 1 200 ? -15.304 12.010 16.301 1.00 89.00 200 LEU A N 1
ATOM 1556 C CA . LEU A 1 200 ? -14.037 11.818 17.013 1.00 89.00 200 LEU A CA 1
ATOM 1557 C C . LEU A 1 200 ? -13.989 12.566 18.344 1.00 89.00 200 LEU A C 1
ATOM 1559 O O . LEU A 1 200 ? -13.446 12.042 19.315 1.00 89.00 200 LEU A O 1
ATOM 1563 N N . ALA A 1 201 ? -14.533 13.783 18.406 1.00 86.81 201 ALA A N 1
ATOM 1564 C CA . ALA A 1 201 ? -14.624 14.534 19.654 1.00 86.81 201 ALA A CA 1
ATOM 1565 C C . ALA A 1 201 ? -15.504 13.794 20.672 1.00 86.81 201 ALA A C 1
ATOM 1567 O O . ALA A 1 201 ? -15.104 13.629 21.824 1.00 86.81 201 ALA A O 1
ATOM 1568 N N . THR A 1 202 ? -16.653 13.277 20.227 1.00 86.88 202 THR A N 1
ATOM 1569 C CA . THR A 1 202 ? -17.554 12.471 21.064 1.00 86.88 202 THR A CA 1
ATOM 1570 C C . THR A 1 202 ? -16.886 11.177 21.521 1.00 86.88 202 THR A C 1
ATOM 1572 O O . THR A 1 202 ? -16.932 10.852 22.706 1.00 86.88 202 THR A O 1
ATOM 1575 N N . ALA A 1 203 ? -16.220 10.467 20.607 1.00 87.75 203 ALA A N 1
ATOM 1576 C CA . ALA A 1 203 ? -15.506 9.234 20.912 1.00 87.75 203 ALA A CA 1
ATOM 1577 C C . ALA A 1 203 ? -14.387 9.472 21.938 1.00 87.75 203 ALA A C 1
ATOM 1579 O O . ALA A 1 203 ? -14.302 8.766 22.933 1.00 87.75 203 ALA A O 1
ATOM 1580 N N . ARG A 1 204 ? -13.573 10.521 21.768 1.00 87.19 204 ARG A N 1
ATOM 1581 C CA . ARG A 1 204 ? -12.506 10.871 22.724 1.00 87.19 204 ARG A CA 1
ATOM 1582 C C . ARG A 1 204 ? -13.036 11.280 24.092 1.00 87.19 204 ARG A C 1
ATOM 1584 O O . ARG A 1 204 ? -12.389 10.985 25.086 1.00 87.19 204 ARG A O 1
ATOM 1591 N N . ALA A 1 205 ? -14.180 11.960 24.143 1.00 86.00 205 ALA A N 1
ATOM 1592 C CA . ALA A 1 205 ? -14.793 12.373 25.402 1.00 86.00 205 ALA A CA 1
ATOM 1593 C C . ALA A 1 205 ? -15.378 11.195 26.197 1.00 86.00 205 ALA A C 1
ATOM 1595 O O . ALA A 1 205 ? -15.534 11.304 27.409 1.00 86.00 205 ALA A O 1
ATOM 1596 N N . ARG A 1 206 ? -15.733 10.100 25.514 1.00 82.88 206 ARG A N 1
ATOM 1597 C CA . ARG A 1 206 ? -16.333 8.897 26.111 1.00 82.88 206 ARG A CA 1
ATOM 1598 C C . ARG A 1 206 ? -15.372 7.720 26.233 1.00 82.88 206 ARG A C 1
ATOM 1600 O O . ARG A 1 206 ? -15.722 6.738 26.866 1.00 82.88 206 ARG A O 1
ATOM 1607 N N . ALA A 1 207 ? -14.205 7.787 25.600 1.00 82.44 207 ALA A N 1
ATOM 1608 C CA . ALA A 1 207 ? -13.210 6.738 25.709 1.00 82.44 207 ALA A CA 1
ATOM 1609 C C . ALA A 1 207 ? -12.689 6.675 27.159 1.00 82.44 207 ALA A C 1
ATOM 1611 O O . ALA A 1 207 ? -12.245 7.707 27.673 1.00 82.44 207 ALA A O 1
ATOM 1612 N N . PRO A 1 208 ? -12.705 5.496 27.805 1.00 75.06 208 PRO A N 1
ATOM 1613 C CA . PRO A 1 208 ? -12.155 5.329 29.144 1.00 75.06 208 PRO A CA 1
ATOM 1614 C C . PRO A 1 208 ? -10.648 5.625 29.146 1.00 75.06 208 PRO A C 1
ATOM 1616 O O . PRO A 1 208 ? -9.936 5.277 28.197 1.00 75.06 208 PRO A O 1
ATOM 1619 N N . HIS A 1 209 ? -10.187 6.297 30.205 1.00 64.50 209 HIS A N 1
ATOM 1620 C CA . HIS A 1 209 ? -8.797 6.726 30.403 1.00 64.50 209 HIS A CA 1
ATOM 1621 C C . HIS A 1 209 ? -7.891 5.616 30.944 1.00 64.50 209 HIS A C 1
ATOM 1623 O O . HIS A 1 209 ? -8.346 4.845 31.817 1.00 64.50 209 HIS A O 1
#

Sequence (209 aa):
MTSSAPLSIEELTARFNNRLAEQFQNARNFVPFLSVRNLPALGPDEGLPLARHTLISLPSQAFQELWAGGALSFTVEWLVTQDQYRRLFTPAELDIARVRIGLEPLQAPAETTRGELEARFTASLIRLCDFARDDMRYEPVRFRALLDERGGVEAVRAVLAEPALLGALAEIAEAGRSDLSVEARAASLEFGELFSVEELATARARAPH

Radius of gyration: 27.15 Å; chains: 1; bounding box: 61×32×69 Å

Secondary structure (DSSP, 8-state):
----PPPPHHHHHHHHHHHHHHHHHHHHHH---HHHHTPPPPPTTTHHHHHHHHHHSPPPHHHHHHHHTT-GGGSHHHHHTSTTTGGGS-HHHHHHHHHHTTPPP--------HHHHHHHHHHHHHHHHHHHHHHH----HHHHHHHHHHHHHHHHHHHHH-GGGGTHHHHHHHTT-GGG-HHHHHTSTTTGGGS-HHHHHHHHHHS--

pLDDT: mean 85.67, std 10.33, range [35.38, 95.69]